Protein AF-A0A7C1BS92-F1 (afdb_monomer)

Secondary structure (DSSP, 8-state):
---------HHHHHHHHHHHHHTTTS-HHHHHHHHHHHHHHHHTT---S-HHHHHHHHHHHS-HHHHHH--HHHHHHHHHHHHHHHHHHHHHHHHHHHHHHHHHHHHS-TT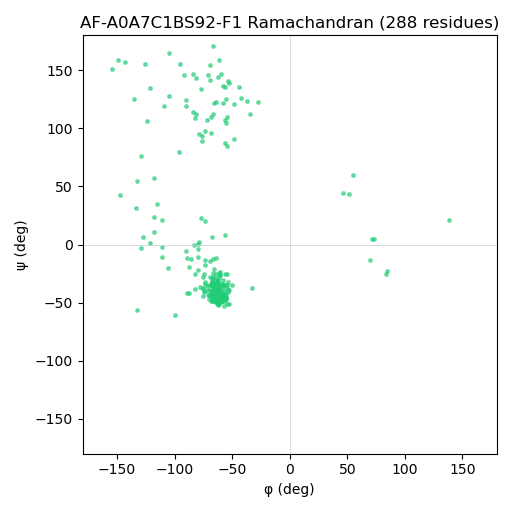STTS--HHHHHHHH----HHHHHHHHHHHHHHHSSHHHHHHHHHHTHHHHS--BTTTB-HHHHHHHHHTT--HHHHHHHHHHHHHTTTS-HHHHIIIIIHHHHS-------EE-TTT--EE-TT-TT--GGG-HHHHHHHHHHHHHHHHHS-TT-HHHHHHHHHHHHHHHHHTTT----

Foldseek 3Di:
DPPPLDPDDLLVLLAVLLVLLVVCPPQVLVSLLVNLVSLVSVVVVVPDPDLLVSLVSSLVNHDPVSNVRDDSVSSSLSVLLNVLVVVLLVLLQLVVLLLVVLVVCVPDDPPPPPPDDPVVVCVVPPDDDPVVSVVSVVVLCVVQVDSVSSNVLCVVLVQLSDDDECVLQNSVLSSLLVVLVQDNSCSSVLSSQSNVPVVDDSVCSCVVPSNVSSPPPVPPPQPQDPPPRDGDDPPPPDPPCLVPLVVLVVVLVVLVVVLVPDDPPDPVNVVSVVVSVCSCVVNVNVPDDD

Structure (mmCIF, N/CA/C/O backbone):
data_AF-A0A7C1BS92-F1
#
_entry.id   AF-A0A7C1BS92-F1
#
loop_
_atom_site.group_PDB
_atom_site.id
_atom_site.type_symbol
_atom_site.label_atom_id
_atom_site.label_alt_id
_atom_site.label_comp_id
_atom_site.label_asym_id
_atom_site.label_entity_id
_atom_site.label_seq_id
_atom_site.pdbx_PDB_ins_code
_atom_site.Cartn_x
_atom_site.Cartn_y
_atom_site.Cartn_z
_atom_site.occupancy
_atom_site.B_iso_or_equiv
_atom_site.auth_seq_id
_atom_site.auth_comp_id
_atom_site.auth_asym_id
_atom_site.auth_atom_id
_atom_site.pdbx_PDB_model_num
ATOM 1 N N . MET A 1 1 ? 25.885 -16.201 14.544 1.00 36.09 1 MET A N 1
ATOM 2 C CA . MET A 1 1 ? 25.486 -16.548 13.163 1.00 36.09 1 MET A CA 1
ATOM 3 C C . MET A 1 1 ? 25.342 -15.264 12.367 1.00 36.09 1 MET A C 1
ATOM 5 O O . MET A 1 1 ? 24.303 -14.616 12.431 1.00 36.09 1 MET A O 1
ATOM 9 N N . GLU A 1 2 ? 26.403 -14.854 11.678 1.00 35.69 2 GLU A N 1
ATOM 10 C CA . GLU A 1 2 ? 26.321 -13.779 10.689 1.00 35.69 2 GLU A CA 1
ATOM 11 C C . GLU A 1 2 ? 25.441 -14.262 9.532 1.00 35.69 2 GLU A C 1
ATOM 13 O O . GLU A 1 2 ? 25.697 -15.311 8.941 1.00 35.69 2 GLU A O 1
ATOM 18 N N . ARG A 1 3 ? 24.356 -13.538 9.236 1.00 37.31 3 ARG A N 1
ATOM 19 C CA . ARG A 1 3 ? 23.576 -13.798 8.023 1.00 37.31 3 ARG A CA 1
ATOM 20 C C . ARG A 1 3 ? 24.470 -13.435 6.845 1.00 37.31 3 ARG A C 1
ATOM 22 O O . ARG A 1 3 ? 24.765 -12.256 6.659 1.00 37.31 3 ARG A O 1
ATOM 29 N N . VAL A 1 4 ? 24.879 -14.429 6.061 1.00 40.28 4 VAL A N 1
ATOM 30 C CA . VAL A 1 4 ? 25.452 -14.210 4.729 1.00 40.28 4 VAL A 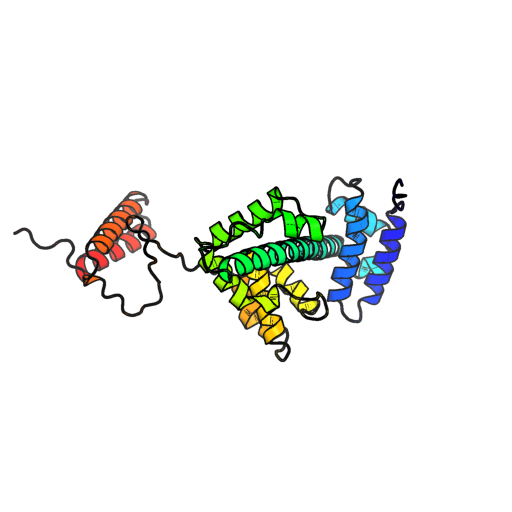CA 1
ATOM 31 C C . VAL A 1 4 ? 24.425 -13.385 3.955 1.00 40.28 4 VAL A C 1
ATOM 33 O O . VAL A 1 4 ? 23.354 -13.881 3.606 1.00 40.28 4 VAL A O 1
ATOM 36 N N . LYS A 1 5 ? 24.690 -12.086 3.784 1.00 54.41 5 LYS A N 1
ATOM 37 C CA . LYS A 1 5 ? 23.872 -11.230 2.927 1.00 54.41 5 LYS A CA 1
ATOM 38 C C . LYS A 1 5 ? 24.108 -11.712 1.504 1.00 54.41 5 LYS A C 1
ATOM 40 O O . LYS A 1 5 ? 25.206 -11.557 0.981 1.00 54.41 5 LYS A O 1
ATOM 45 N N . GLU A 1 6 ? 23.089 -12.329 0.921 1.00 60.09 6 GLU A N 1
ATOM 46 C CA . GLU A 1 6 ? 23.045 -12.647 -0.502 1.00 60.09 6 GLU A CA 1
ATOM 47 C C . GLU A 1 6 ? 23.441 -11.382 -1.285 1.00 60.09 6 GLU A C 1
ATOM 49 O O . GLU A 1 6 ? 22.857 -10.311 -1.082 1.00 60.09 6 GLU A O 1
ATOM 54 N N . ILE A 1 7 ? 24.501 -11.467 -2.094 1.00 67.81 7 ILE A N 1
ATOM 55 C CA . ILE A 1 7 ? 24.960 -10.339 -2.907 1.00 67.81 7 ILE A CA 1
ATOM 56 C C . ILE A 1 7 ? 23.954 -10.195 -4.044 1.00 67.81 7 ILE A C 1
ATOM 58 O O . ILE A 1 7 ? 24.019 -10.914 -5.030 1.00 67.81 7 ILE A O 1
ATOM 62 N N . VAL A 1 8 ? 22.998 -9.285 -3.883 1.00 79.06 8 VAL A N 1
ATOM 63 C CA . VAL A 1 8 ? 22.008 -8.981 -4.918 1.00 79.06 8 VAL A CA 1
ATOM 64 C C . VAL A 1 8 ? 22.636 -8.027 -5.930 1.00 79.06 8 VAL A C 1
ATOM 66 O O . VAL A 1 8 ? 22.904 -6.871 -5.599 1.00 79.06 8 VAL A O 1
ATOM 69 N N . THR A 1 9 ? 22.858 -8.490 -7.161 1.00 88.50 9 THR A N 1
ATOM 70 C CA . THR A 1 9 ? 23.405 -7.650 -8.241 1.00 88.50 9 THR A CA 1
ATOM 71 C C . THR A 1 9 ? 22.309 -7.045 -9.124 1.00 88.50 9 THR A C 1
ATOM 73 O O . THR A 1 9 ? 21.212 -7.593 -9.260 1.00 88.50 9 THR A O 1
ATOM 76 N N . VAL A 1 10 ? 22.608 -5.914 -9.777 1.00 92.19 10 VAL A N 1
ATOM 77 C CA . VAL A 1 10 ? 21.700 -5.286 -10.761 1.00 92.19 10 VAL A CA 1
ATOM 78 C C . VAL A 1 10 ? 21.364 -6.249 -11.893 1.00 92.19 10 VAL A C 1
ATOM 80 O O . VAL A 1 10 ? 20.198 -6.362 -12.260 1.00 92.19 10 VAL A O 1
ATOM 83 N N . SER A 1 11 ? 22.356 -6.996 -12.379 1.00 92.94 11 SER A N 1
ATOM 84 C CA . SER A 1 11 ? 22.199 -7.909 -13.512 1.00 92.94 11 SER A CA 1
ATOM 85 C C . SER A 1 11 ? 21.240 -9.058 -13.221 1.00 92.94 11 SER A C 1
ATOM 87 O O . SER A 1 11 ? 20.398 -9.402 -14.053 1.00 92.94 11 SER A O 1
ATOM 89 N N . GLU A 1 12 ? 21.306 -9.640 -12.024 1.00 93.81 12 GLU A N 1
ATOM 90 C CA . GLU A 1 12 ? 20.372 -10.692 -11.609 1.00 93.81 12 GLU A CA 1
ATOM 91 C C . GLU A 1 12 ? 18.943 -10.157 -11.504 1.00 93.81 12 GLU A C 1
ATOM 93 O O . GLU A 1 12 ? 18.002 -10.769 -12.019 1.00 93.81 12 GLU A O 1
ATOM 98 N N . ILE A 1 13 ? 18.793 -8.974 -10.902 1.00 95.69 13 ILE A N 1
ATOM 99 C CA . ILE A 1 13 ? 17.510 -8.281 -10.786 1.00 95.69 13 ILE A CA 1
ATOM 100 C C . ILE A 1 13 ? 16.949 -7.959 -12.172 1.00 95.69 13 ILE A C 1
ATOM 102 O O . ILE A 1 13 ? 15.788 -8.262 -12.441 1.00 95.69 13 ILE A O 1
ATOM 106 N N . ALA A 1 14 ? 17.758 -7.421 -13.082 1.00 95.44 14 ALA A N 1
ATOM 107 C CA . ALA A 1 14 ? 17.346 -7.077 -14.438 1.00 95.44 14 ALA A CA 1
ATOM 108 C C . ALA A 1 14 ? 16.911 -8.307 -15.249 1.00 95.44 14 ALA A C 1
ATOM 110 O O . ALA A 1 14 ? 15.892 -8.256 -15.947 1.00 95.44 14 ALA A O 1
ATOM 111 N N . LYS A 1 15 ? 17.606 -9.444 -15.107 1.00 95.38 15 LYS A N 1
ATOM 112 C CA . LYS A 1 15 ? 17.210 -10.725 -15.722 1.00 95.38 15 LYS A CA 1
ATOM 113 C C . LYS A 1 15 ? 15.887 -11.246 -15.162 1.00 95.38 15 LYS A C 1
ATOM 115 O O . LYS A 1 15 ? 15.038 -11.722 -15.916 1.00 95.38 15 LYS A O 1
ATOM 120 N N . GLU A 1 16 ? 15.683 -11.180 -13.847 1.00 95.25 16 GLU A N 1
ATOM 121 C CA . GLU A 1 16 ? 14.421 -11.598 -13.226 1.00 95.25 16 GLU A CA 1
ATOM 122 C C . GLU A 1 16 ? 13.253 -10.691 -13.643 1.00 95.25 16 GLU A C 1
ATOM 124 O O . GLU A 1 16 ? 12.189 -11.194 -14.011 1.00 95.25 16 GLU A O 1
ATOM 129 N N . VAL A 1 17 ? 13.457 -9.371 -13.649 1.00 95.38 17 VAL A N 1
ATOM 130 C CA . VAL A 1 17 ? 12.457 -8.393 -14.098 1.00 95.38 17 VAL A CA 1
ATOM 131 C C . VAL A 1 17 ? 12.110 -8.607 -15.570 1.00 95.38 17 VAL A C 1
ATOM 133 O O . VAL A 1 17 ? 10.928 -8.690 -15.890 1.00 95.38 17 VAL A O 1
ATOM 136 N N . SER A 1 18 ? 13.105 -8.786 -16.447 1.00 94.94 18 SER A N 1
ATOM 137 C CA . SER A 1 18 ? 12.883 -9.025 -17.883 1.00 94.94 18 SER A CA 1
ATOM 138 C C . SER A 1 18 ? 11.979 -10.234 -18.128 1.00 94.94 18 SER A C 1
ATOM 140 O O . SER A 1 18 ? 10.987 -10.129 -18.847 1.00 94.94 18 SER A O 1
ATOM 142 N N . ARG A 1 19 ? 12.255 -11.363 -17.457 1.00 93.19 19 ARG A N 1
ATOM 143 C CA . ARG A 1 19 ? 11.422 -12.575 -17.556 1.00 93.19 19 ARG A CA 1
ATOM 144 C C . ARG A 1 19 ? 9.977 -12.321 -17.130 1.00 93.19 19 ARG A C 1
ATOM 146 O O . ARG A 1 19 ? 9.052 -12.755 -17.808 1.00 93.19 19 ARG A O 1
ATOM 153 N N . LYS A 1 20 ? 9.776 -11.612 -16.015 1.00 93.81 20 LYS A N 1
ATOM 154 C CA . LYS A 1 20 ? 8.434 -11.309 -15.495 1.00 93.81 20 LYS A CA 1
ATOM 155 C C . LYS A 1 20 ? 7.661 -10.345 -16.387 1.00 93.81 20 LYS A C 1
ATOM 157 O O . LYS A 1 20 ? 6.449 -10.490 -16.470 1.00 93.81 20 LYS A O 1
ATOM 162 N N . VAL A 1 21 ? 8.339 -9.382 -17.013 1.00 91.69 21 VAL A N 1
ATOM 163 C CA . VAL A 1 21 ? 7.732 -8.430 -17.954 1.00 91.69 21 VAL A CA 1
ATOM 164 C C . VAL A 1 21 ? 7.221 -9.157 -19.194 1.00 91.69 21 VAL A C 1
ATOM 166 O O . VAL A 1 21 ? 6.055 -9.011 -19.541 1.00 91.69 21 VAL A O 1
ATOM 169 N N . ILE A 1 22 ? 8.052 -10.004 -19.804 1.00 90.06 22 ILE A N 1
ATOM 170 C CA . ILE A 1 22 ? 7.676 -10.767 -21.006 1.00 90.06 22 ILE A CA 1
ATOM 171 C C . ILE A 1 22 ? 6.501 -11.720 -20.716 1.00 90.06 22 ILE A C 1
ATOM 173 O O . ILE A 1 22 ? 5.637 -11.929 -21.561 1.00 90.06 22 ILE A O 1
ATOM 177 N N . ALA A 1 23 ? 6.414 -12.251 -19.494 1.00 86.56 23 ALA A N 1
ATOM 178 C CA . ALA A 1 23 ? 5.332 -13.138 -19.069 1.00 86.56 23 ALA A CA 1
ATOM 179 C C . ALA A 1 23 ? 4.009 -12.426 -18.693 1.00 86.56 23 ALA A C 1
ATOM 181 O O . ALA A 1 23 ? 3.062 -13.098 -18.291 1.00 86.56 23 ALA A O 1
ATOM 182 N N . MET A 1 24 ? 3.892 -11.092 -18.811 1.00 83.56 24 MET A N 1
ATOM 183 C CA . MET A 1 24 ? 2.728 -10.319 -18.322 1.00 83.56 24 MET A CA 1
ATOM 184 C C . MET A 1 24 ? 1.391 -10.561 -19.055 1.00 83.56 24 MET A C 1
ATOM 186 O O . MET A 1 24 ? 0.408 -9.876 -18.751 1.00 83.56 24 MET A O 1
ATOM 190 N N . VAL A 1 25 ? 1.319 -11.519 -19.983 1.00 64.50 25 VAL A N 1
ATOM 191 C CA . VAL A 1 25 ? 0.126 -11.805 -20.799 1.00 64.50 25 VAL A CA 1
ATOM 192 C C . VAL A 1 25 ? -1.067 -12.262 -19.940 1.00 64.50 25 VAL A C 1
ATOM 194 O O . VAL A 1 25 ? -2.205 -11.899 -20.238 1.00 64.50 25 VAL A O 1
ATOM 197 N N . GLU A 1 26 ? -0.819 -12.932 -18.806 1.00 55.34 26 GLU A N 1
ATOM 198 C CA . GLU A 1 26 ? -1.846 -13.339 -17.835 1.00 55.34 26 GLU A CA 1
ATOM 199 C C . GLU A 1 26 ? -1.572 -12.754 -16.432 1.00 55.34 26 GLU A C 1
ATOM 201 O O . GLU A 1 26 ? -0.452 -12.759 -15.925 1.00 55.34 26 GLU A O 1
ATOM 206 N N . ASP A 1 27 ? -2.607 -12.209 -15.781 1.00 76.31 27 ASP A N 1
ATOM 207 C CA . ASP A 1 27 ? -2.536 -11.604 -14.436 1.00 76.31 27 ASP A CA 1
ATOM 208 C C . ASP A 1 27 ? -1.477 -10.487 -14.275 1.00 76.31 27 ASP A C 1
ATOM 210 O O . ASP A 1 27 ? -0.559 -10.523 -13.443 1.00 76.31 27 ASP A O 1
ATOM 214 N N . LYS A 1 28 ? -1.627 -9.424 -15.075 1.00 89.00 28 LYS A N 1
ATOM 215 C CA . LYS A 1 28 ? -0.721 -8.263 -15.063 1.00 89.00 28 LYS A CA 1
ATOM 216 C C . LYS A 1 28 ? -0.528 -7.628 -13.681 1.00 89.00 28 LYS A C 1
ATOM 218 O O . LYS A 1 28 ? 0.542 -7.102 -13.401 1.00 89.00 28 LYS A O 1
ATOM 223 N N . TYR A 1 29 ? -1.533 -7.636 -12.802 1.00 91.38 29 TYR A N 1
ATOM 224 C CA . TYR A 1 29 ? -1.434 -6.959 -11.502 1.00 91.38 29 TYR A CA 1
ATOM 225 C C . TYR A 1 29 ? -0.573 -7.738 -10.507 1.00 91.38 29 TYR A C 1
ATOM 227 O O . TYR A 1 29 ? 0.211 -7.128 -9.775 1.00 91.38 29 TYR A O 1
ATOM 235 N N . ARG A 1 30 ? -0.655 -9.073 -10.526 1.00 92.94 30 ARG A N 1
ATOM 236 C CA . ARG A 1 30 ? 0.256 -9.932 -9.767 1.00 92.94 30 ARG A CA 1
ATOM 237 C C . ARG A 1 30 ? 1.696 -9.758 -10.220 1.00 92.94 30 ARG A C 1
ATOM 239 O O . ARG A 1 30 ? 2.589 -9.619 -9.384 1.00 92.94 30 ARG A O 1
ATOM 246 N N . HIS A 1 31 ? 1.921 -9.702 -11.532 1.00 93.50 31 HIS A N 1
ATOM 247 C CA . HIS A 1 31 ? 3.252 -9.472 -12.090 1.00 93.50 31 HIS A CA 1
ATOM 248 C C . HIS A 1 31 ? 3.822 -8.118 -11.663 1.00 93.50 31 HIS A C 1
ATOM 250 O O . HIS A 1 31 ? 4.951 -8.072 -11.182 1.00 93.50 31 HIS A O 1
ATOM 256 N N . ARG A 1 32 ? 3.025 -7.041 -11.698 1.00 94.75 32 ARG A N 1
ATOM 257 C CA . ARG A 1 32 ? 3.430 -5.725 -11.164 1.00 94.75 32 ARG A CA 1
ATOM 258 C C . ARG A 1 32 ? 3.866 -5.805 -9.700 1.00 94.75 32 ARG A C 1
ATOM 260 O O . ARG A 1 32 ? 4.923 -5.289 -9.351 1.00 94.75 32 ARG A O 1
ATOM 267 N N . TYR A 1 33 ? 3.091 -6.478 -8.847 1.00 95.19 33 TYR A N 1
ATOM 268 C CA . TYR A 1 33 ? 3.453 -6.666 -7.437 1.00 95.19 33 TYR A CA 1
ATOM 269 C C . TYR A 1 33 ? 4.765 -7.452 -7.280 1.00 95.19 33 TYR A C 1
ATOM 271 O O . TYR A 1 33 ? 5.656 -7.056 -6.528 1.00 95.19 33 TYR A O 1
ATOM 279 N N . SER A 1 34 ? 4.903 -8.552 -8.023 1.00 94.94 34 SER A N 1
ATOM 280 C CA . SER A 1 34 ? 6.071 -9.438 -7.989 1.00 94.94 34 SER A CA 1
ATOM 281 C C . SER A 1 34 ? 7.346 -8.762 -8.501 1.00 94.94 34 SER A C 1
ATOM 283 O O . SER A 1 34 ? 8.411 -8.939 -7.913 1.00 94.94 34 SER A O 1
ATOM 285 N N . ILE A 1 35 ? 7.249 -7.956 -9.561 1.00 96.69 35 ILE A N 1
ATOM 286 C CA . ILE A 1 35 ? 8.360 -7.142 -10.066 1.00 96.69 35 ILE A CA 1
ATOM 287 C C . ILE A 1 35 ? 8.744 -6.086 -9.029 1.00 96.69 35 ILE A C 1
ATOM 289 O O . ILE A 1 35 ? 9.923 -5.945 -8.713 1.00 96.69 35 ILE A O 1
ATOM 293 N N . GLY A 1 36 ? 7.761 -5.407 -8.429 1.00 97.00 36 GLY A N 1
ATOM 294 C CA . GLY A 1 36 ? 7.993 -4.469 -7.332 1.00 97.00 36 GLY A CA 1
ATOM 295 C C . GLY A 1 36 ? 8.745 -5.097 -6.157 1.00 97.00 36 GLY A C 1
ATOM 296 O O . GLY A 1 36 ? 9.691 -4.498 -5.648 1.00 97.00 36 GLY A O 1
ATOM 297 N N . LYS A 1 37 ? 8.387 -6.332 -5.779 1.00 96.88 37 LYS A N 1
ATOM 298 C CA . LYS A 1 37 ? 9.094 -7.118 -4.757 1.00 96.88 37 LYS A CA 1
ATOM 299 C C . LYS A 1 37 ? 10.549 -7.389 -5.140 1.00 96.88 37 LYS A C 1
ATOM 301 O O . LYS A 1 37 ? 11.428 -7.240 -4.297 1.00 96.88 37 LYS A O 1
ATOM 306 N N . THR A 1 38 ? 10.810 -7.779 -6.389 1.00 96.81 38 THR A N 1
ATOM 307 C CA . THR A 1 38 ? 12.173 -8.017 -6.891 1.00 96.81 38 THR A CA 1
ATOM 308 C C . THR A 1 38 ? 13.002 -6.734 -6.849 1.00 96.81 38 THR A C 1
ATOM 310 O O . THR A 1 38 ? 14.061 -6.720 -6.232 1.00 96.81 38 THR A O 1
ATOM 313 N N . LEU A 1 39 ? 12.488 -5.630 -7.400 1.00 96.19 39 LEU A N 1
ATOM 314 C CA . LEU A 1 39 ? 13.149 -4.319 -7.362 1.00 96.19 39 LEU A CA 1
ATOM 315 C C . LEU A 1 39 ? 13.427 -3.849 -5.929 1.00 96.19 39 LEU A C 1
ATOM 317 O O . LEU A 1 39 ? 14.438 -3.205 -5.660 1.00 96.19 39 LEU A O 1
ATOM 321 N N . TYR A 1 40 ? 12.537 -4.176 -4.994 1.00 96.19 40 TYR A N 1
ATOM 322 C CA . TYR A 1 40 ? 12.690 -3.789 -3.602 1.00 96.19 40 TYR A CA 1
ATOM 323 C C . TYR A 1 40 ? 13.872 -4.475 -2.905 1.00 96.19 40 TYR A C 1
ATOM 325 O O . TYR A 1 40 ? 14.508 -3.833 -2.074 1.00 96.19 40 TYR A O 1
ATOM 333 N N . LYS A 1 41 ? 14.226 -5.715 -3.282 1.00 94.94 41 LYS A N 1
ATOM 334 C CA . LYS A 1 41 ? 15.441 -6.379 -2.770 1.00 94.94 41 LYS A CA 1
ATOM 335 C C . LYS A 1 41 ? 16.690 -5.543 -3.054 1.00 94.94 41 LYS A C 1
ATOM 337 O O . LYS A 1 41 ? 17.522 -5.352 -2.174 1.00 94.94 41 LYS A O 1
ATOM 342 N N . LEU A 1 42 ? 16.786 -5.007 -4.273 1.00 92.88 42 LEU A N 1
ATOM 343 C CA . LEU A 1 42 ? 17.881 -4.127 -4.675 1.00 92.88 42 LEU A CA 1
ATOM 344 C C . LEU A 1 42 ? 17.827 -2.790 -3.928 1.00 92.88 42 LEU A C 1
ATOM 346 O O . LEU A 1 42 ? 18.855 -2.290 -3.482 1.00 92.88 42 LEU A O 1
ATOM 350 N N . TRP A 1 43 ? 16.632 -2.230 -3.731 1.00 92.06 43 TRP A N 1
ATOM 351 C CA . TRP A 1 43 ? 16.454 -0.998 -2.958 1.00 92.06 43 TRP A CA 1
ATOM 352 C C . TRP A 1 43 ? 16.917 -1.138 -1.496 1.00 92.06 43 TRP A C 1
ATOM 354 O O . TRP A 1 43 ? 17.550 -0.226 -0.967 1.00 92.06 43 TRP A O 1
ATOM 364 N N . GLU A 1 44 ? 16.653 -2.279 -0.851 1.00 91.56 44 GLU A N 1
ATOM 365 C CA . GLU A 1 44 ? 17.061 -2.554 0.537 1.00 91.56 44 GLU A CA 1
ATOM 366 C C . GLU A 1 44 ? 18.584 -2.661 0.731 1.00 91.56 44 GLU A C 1
ATOM 368 O O . GLU A 1 44 ? 19.055 -2.577 1.864 1.00 91.56 44 GLU A O 1
ATOM 373 N N . THR A 1 45 ? 19.376 -2.763 -0.343 1.00 89.25 45 THR A N 1
ATOM 374 C CA . THR A 1 45 ? 20.849 -2.714 -0.254 1.00 89.25 45 THR A CA 1
ATOM 375 C C . THR A 1 45 ? 21.381 -1.355 0.210 1.00 89.25 45 THR A C 1
ATOM 377 O O . THR A 1 45 ? 22.516 -1.270 0.673 1.00 89.25 45 THR A O 1
ATOM 380 N N . GLY A 1 46 ? 20.592 -0.281 0.067 1.00 85.06 46 GLY A N 1
ATOM 381 C CA . GLY A 1 46 ? 20.996 1.083 0.425 1.00 85.06 46 GLY A CA 1
ATOM 382 C C . GLY A 1 46 ? 22.045 1.709 -0.504 1.00 85.06 46 GLY A C 1
ATOM 383 O O . GLY A 1 46 ? 22.493 2.824 -0.252 1.00 85.06 46 GLY A O 1
ATOM 384 N N . GLN A 1 47 ? 22.422 1.035 -1.593 1.00 86.81 47 GLN A N 1
ATOM 385 C CA . GLN A 1 47 ? 23.466 1.499 -2.518 1.00 86.81 47 GLN A CA 1
ATOM 386 C C . GLN A 1 47 ? 23.014 2.674 -3.404 1.00 86.81 47 GLN A C 1
ATOM 388 O O . GLN A 1 47 ? 23.833 3.399 -3.971 1.00 86.81 47 GLN A O 1
ATOM 393 N N . TYR A 1 48 ? 21.702 2.896 -3.517 1.00 84.25 48 TYR A N 1
ATOM 394 C CA . TYR A 1 48 ? 21.112 3.846 -4.455 1.00 84.25 48 TYR A CA 1
ATOM 395 C C . TYR A 1 48 ? 20.628 5.124 -3.780 1.00 84.25 48 TYR A C 1
ATOM 397 O O . TYR A 1 48 ? 19.781 5.099 -2.892 1.00 84.25 48 TYR A O 1
ATOM 405 N N . ARG A 1 49 ? 21.065 6.275 -4.306 1.00 78.38 49 ARG A N 1
ATOM 406 C CA . ARG A 1 49 ? 20.619 7.603 -3.835 1.00 78.38 49 ARG A CA 1
ATOM 407 C C . ARG A 1 49 ? 19.143 7.895 -4.118 1.00 78.38 49 ARG A C 1
ATOM 409 O O . ARG A 1 49 ? 18.549 8.744 -3.463 1.00 78.38 49 ARG A O 1
ATOM 416 N N . SER A 1 50 ? 18.548 7.254 -5.125 1.00 87.38 50 SER A N 1
ATOM 417 C CA . SER A 1 50 ? 17.127 7.417 -5.440 1.00 87.38 50 SER A CA 1
ATOM 418 C C . SER A 1 50 ? 16.553 6.195 -6.151 1.00 87.38 50 SER A C 1
ATOM 420 O O . SER A 1 50 ? 17.241 5.519 -6.919 1.00 87.38 50 SER A O 1
ATOM 422 N N . LYS A 1 51 ? 15.249 5.956 -5.953 1.00 83.56 51 LYS A N 1
ATOM 423 C CA . LYS A 1 51 ? 14.503 4.889 -6.645 1.00 83.56 51 LYS A CA 1
ATOM 424 C C . LYS A 1 51 ? 14.563 5.041 -8.165 1.00 83.56 51 LYS A C 1
ATOM 426 O O . LYS A 1 51 ? 14.592 4.045 -8.875 1.00 83.56 51 LYS A O 1
ATOM 431 N N . ARG A 1 52 ? 14.590 6.286 -8.659 1.00 87.62 52 ARG A N 1
ATOM 432 C CA . ARG A 1 52 ? 14.705 6.588 -10.092 1.00 87.62 52 ARG A CA 1
ATOM 433 C C . ARG A 1 52 ? 16.023 6.060 -10.650 1.00 87.62 52 ARG A C 1
ATOM 435 O O . ARG A 1 52 ? 15.982 5.304 -11.608 1.00 87.62 52 ARG A O 1
ATOM 442 N N . ARG A 1 53 ? 17.152 6.401 -10.019 1.00 87.25 53 ARG A N 1
ATOM 443 C CA . ARG A 1 53 ? 18.481 5.966 -10.470 1.00 87.25 53 ARG A CA 1
ATOM 444 C C . ARG A 1 53 ? 18.616 4.443 -10.449 1.00 87.25 53 ARG A C 1
ATOM 446 O O . ARG A 1 53 ? 19.090 3.865 -11.414 1.00 87.25 53 ARG A O 1
ATOM 453 N N . MET A 1 54 ? 18.116 3.797 -9.395 1.00 92.75 54 MET A N 1
ATOM 454 C CA . MET A 1 54 ? 18.069 2.333 -9.323 1.00 92.75 54 MET A CA 1
ATOM 455 C C . MET A 1 54 ? 17.270 1.726 -10.486 1.00 92.75 54 MET A C 1
ATOM 457 O O . MET A 1 54 ? 17.735 0.799 -11.138 1.00 92.75 54 MET A O 1
ATOM 461 N N . CYS A 1 55 ? 16.076 2.258 -10.774 1.00 91.75 55 CYS A N 1
ATOM 462 C CA . CYS A 1 55 ? 15.252 1.764 -11.880 1.00 91.75 55 CYS A CA 1
ATOM 463 C C . CYS A 1 55 ? 15.883 2.050 -13.251 1.00 91.75 55 CYS A C 1
ATOM 465 O O . CYS A 1 55 ? 15.705 1.246 -14.155 1.00 91.75 55 CYS A O 1
ATOM 467 N N . GLU A 1 56 ? 16.610 3.160 -13.417 1.00 92.94 56 GLU A N 1
ATOM 468 C CA . GLU A 1 56 ? 17.366 3.468 -14.641 1.00 92.94 56 GLU A CA 1
ATOM 469 C C . GLU A 1 56 ? 18.488 2.450 -14.884 1.00 92.94 56 GLU A C 1
ATOM 471 O O . GLU A 1 56 ? 18.644 1.984 -16.009 1.00 92.94 56 GLU A O 1
ATOM 476 N N . GLU A 1 57 ? 19.239 2.078 -13.846 1.00 95.75 57 GLU A N 1
ATOM 477 C CA . GLU A 1 57 ? 20.301 1.068 -13.944 1.00 95.75 57 GLU A CA 1
ATOM 478 C C . GLU A 1 57 ? 19.728 -0.321 -14.255 1.00 95.75 57 GLU A C 1
ATOM 480 O O . GLU A 1 57 ? 20.170 -0.959 -15.208 1.00 95.75 57 GLU A O 1
ATOM 485 N N . VAL A 1 58 ? 18.666 -0.738 -13.554 1.00 96.44 58 VAL A N 1
ATOM 486 C CA . VAL A 1 58 ? 17.964 -1.995 -13.866 1.00 96.44 58 VAL A CA 1
ATOM 487 C C . VAL A 1 58 ? 17.435 -1.985 -15.299 1.00 96.44 58 VAL A C 1
ATOM 489 O O . VAL A 1 58 ? 17.645 -2.948 -16.027 1.00 96.44 58 VAL A O 1
ATOM 492 N N . TYR A 1 59 ? 16.779 -0.900 -15.723 1.00 96.25 59 TYR A N 1
ATOM 493 C CA . TYR A 1 59 ? 16.210 -0.790 -17.065 1.00 96.25 59 TYR A CA 1
ATOM 494 C C . TYR A 1 59 ? 17.275 -0.946 -18.152 1.00 96.25 59 TYR A C 1
ATOM 496 O O . TYR A 1 59 ? 17.043 -1.671 -19.113 1.00 96.25 59 TYR A O 1
ATOM 504 N N . ARG A 1 60 ? 18.456 -0.333 -17.990 1.00 96.75 60 ARG A N 1
ATOM 505 C CA . ARG A 1 60 ? 19.569 -0.452 -18.952 1.00 96.75 60 ARG A CA 1
ATOM 506 C C . ARG A 1 60 ? 20.085 -1.880 -19.106 1.00 96.75 60 ARG A C 1
ATOM 508 O O . ARG A 1 60 ? 20.521 -2.233 -20.194 1.00 96.75 60 ARG A O 1
ATOM 515 N N . GLU A 1 61 ? 20.024 -2.681 -18.047 1.00 97.19 61 GLU A N 1
ATOM 516 C CA . GLU A 1 61 ? 20.465 -4.080 -18.060 1.00 97.19 61 GLU A CA 1
ATOM 517 C C . GLU A 1 61 ? 19.356 -5.074 -18.450 1.00 97.19 61 GLU A C 1
ATOM 519 O O . GLU A 1 61 ? 19.617 -6.269 -18.605 1.00 97.19 61 GLU A O 1
ATOM 524 N N . MET A 1 62 ? 18.111 -4.615 -18.617 1.00 96.62 62 MET A N 1
ATOM 525 C CA . MET A 1 62 ? 17.016 -5.460 -19.099 1.00 96.62 62 MET A CA 1
ATOM 526 C C . MET A 1 62 ? 17.194 -5.836 -20.573 1.00 96.62 62 MET A C 1
ATOM 528 O O . MET A 1 62 ? 17.784 -5.100 -21.362 1.00 96.62 62 MET A O 1
ATOM 532 N N . SER A 1 63 ? 16.612 -6.971 -20.970 1.00 95.12 63 SER A N 1
ATOM 533 C CA . SER A 1 63 ? 16.550 -7.365 -22.382 1.00 95.12 63 SER A CA 1
ATOM 534 C C . SER A 1 63 ? 15.800 -6.323 -23.217 1.00 95.12 63 SER A C 1
ATOM 536 O O . SER A 1 63 ? 14.802 -5.774 -22.744 1.00 95.12 63 SER A O 1
ATOM 538 N N . ILE A 1 64 ? 16.205 -6.146 -24.477 1.00 94.25 64 ILE A N 1
ATOM 539 C CA . ILE A 1 64 ? 15.566 -5.222 -25.429 1.00 94.25 64 ILE A CA 1
ATOM 540 C C . ILE A 1 64 ? 14.057 -5.482 -25.541 1.00 94.25 64 ILE A C 1
ATOM 542 O O . ILE A 1 64 ? 13.276 -4.537 -25.568 1.00 94.25 64 ILE A O 1
ATOM 546 N N . ASP A 1 65 ? 13.630 -6.746 -25.560 1.00 93.56 65 ASP A N 1
ATOM 547 C CA . ASP A 1 65 ? 12.206 -7.078 -25.681 1.00 93.56 65 ASP A CA 1
ATOM 548 C C . ASP A 1 65 ? 11.409 -6.640 -24.451 1.00 93.56 65 ASP A C 1
ATOM 550 O O . ASP A 1 65 ? 10.368 -6.011 -24.589 1.00 93.56 65 ASP A O 1
ATOM 554 N N . ALA A 1 66 ? 11.943 -6.844 -23.245 1.00 92.69 66 ALA A N 1
ATOM 555 C CA . ALA A 1 66 ? 11.317 -6.319 -22.034 1.00 92.69 66 ALA A CA 1
ATOM 556 C C . ALA A 1 66 ? 11.297 -4.778 -21.993 1.00 92.69 66 ALA A C 1
ATOM 558 O O . ALA A 1 66 ? 10.322 -4.206 -21.517 1.00 92.69 66 ALA A O 1
ATOM 559 N N . GLN A 1 67 ? 12.337 -4.098 -22.493 1.00 94.31 67 GLN A N 1
ATOM 560 C CA . GLN A 1 67 ? 12.376 -2.628 -22.560 1.00 94.31 67 GLN A CA 1
ATOM 561 C C . GLN A 1 67 ? 11.296 -2.043 -23.485 1.00 94.31 67 GLN A C 1
ATOM 563 O O . GLN A 1 67 ? 10.840 -0.930 -23.251 1.00 94.31 67 GLN A O 1
ATOM 568 N N . LYS A 1 68 ? 10.858 -2.773 -24.518 1.00 93.81 68 LYS A N 1
ATOM 569 C CA . LYS A 1 68 ? 9.765 -2.323 -25.402 1.00 93.81 68 LYS A CA 1
ATOM 570 C C . LYS A 1 68 ? 8.403 -2.321 -24.703 1.00 93.81 68 LYS A C 1
ATOM 572 O O . LYS A 1 68 ? 7.543 -1.522 -25.058 1.00 93.81 68 LYS A O 1
ATOM 577 N N . GLU A 1 69 ? 8.220 -3.188 -23.711 1.00 93.00 69 GLU A N 1
ATOM 578 C CA . GLU A 1 69 ? 6.934 -3.394 -23.033 1.00 93.00 69 GLU A CA 1
ATOM 579 C C . GLU A 1 69 ? 6.696 -2.440 -21.854 1.00 93.00 69 GLU A C 1
ATOM 581 O O . GLU A 1 69 ? 5.565 -2.287 -21.386 1.00 93.00 69 GLU A O 1
ATOM 586 N N . VAL A 1 70 ? 7.754 -1.830 -21.310 1.00 93.25 70 VAL A N 1
ATOM 587 C CA . VAL A 1 70 ? 7.677 -1.063 -20.058 1.00 93.25 70 VAL A CA 1
ATOM 588 C C . VAL A 1 70 ? 8.566 0.163 -20.098 1.00 93.25 70 VAL A C 1
ATOM 590 O O . VAL A 1 70 ? 9.580 0.197 -20.780 1.00 93.25 70 VAL A O 1
ATOM 593 N N . SER A 1 71 ? 8.244 1.156 -19.279 1.00 92.88 71 SER A N 1
ATOM 594 C CA . SER A 1 71 ? 9.112 2.305 -19.038 1.00 92.88 71 SER A CA 1
ATOM 595 C C . SER A 1 71 ? 9.808 2.226 -17.674 1.00 92.88 71 SER A C 1
ATOM 597 O O . SER A 1 71 ? 9.377 1.532 -16.750 1.00 92.88 71 SER A O 1
ATOM 599 N N . ILE A 1 72 ? 10.842 3.049 -17.482 1.00 86.94 72 ILE A N 1
ATOM 600 C CA . ILE A 1 72 ? 11.423 3.313 -16.150 1.00 86.94 72 ILE A CA 1
ATOM 601 C C . ILE A 1 72 ? 10.340 3.792 -15.161 1.00 86.94 72 ILE A C 1
ATOM 603 O O . ILE A 1 72 ? 10.382 3.478 -13.968 1.00 86.94 72 ILE A O 1
ATOM 607 N N . GLY A 1 73 ? 9.355 4.554 -15.654 1.00 85.50 73 GLY A N 1
ATOM 608 C CA . GLY A 1 73 ? 8.216 5.021 -14.868 1.00 85.50 73 GLY A CA 1
ATOM 609 C C . GLY A 1 73 ? 7.369 3.870 -14.328 1.00 85.50 73 GLY A C 1
ATOM 610 O O . GLY A 1 73 ? 6.977 3.909 -13.159 1.00 85.50 73 GLY A O 1
ATOM 611 N N . ASP A 1 74 ? 7.162 2.829 -15.134 1.00 91.50 74 ASP A N 1
ATOM 612 C CA . ASP A 1 74 ? 6.430 1.625 -14.742 1.00 91.50 74 ASP A CA 1
ATOM 613 C C . ASP A 1 74 ? 7.172 0.849 -13.660 1.00 91.50 74 ASP A C 1
ATOM 615 O O . ASP A 1 74 ? 6.588 0.566 -12.615 1.00 91.50 74 ASP A O 1
ATOM 619 N N . LEU A 1 75 ? 8.477 0.606 -13.835 1.00 89.88 75 LEU A N 1
ATOM 620 C CA . LEU A 1 75 ? 9.309 -0.059 -12.824 1.00 89.88 75 LEU A CA 1
ATOM 621 C C . LEU A 1 75 ? 9.240 0.664 -11.473 1.00 89.88 75 LEU A C 1
ATOM 623 O O . LEU A 1 75 ? 9.024 0.047 -10.426 1.00 89.88 75 LEU A O 1
ATOM 627 N N . ARG A 1 76 ? 9.345 1.998 -11.496 1.00 92.25 76 ARG A N 1
ATOM 628 C CA . ARG A 1 76 ? 9.220 2.824 -10.291 1.00 92.25 76 ARG A CA 1
ATOM 629 C C . ARG A 1 76 ? 7.831 2.702 -9.665 1.00 92.25 76 ARG A C 1
ATOM 631 O O . ARG A 1 76 ? 7.718 2.616 -8.444 1.00 92.25 76 ARG A O 1
ATOM 638 N N . ASN A 1 77 ? 6.782 2.709 -10.481 1.00 90.94 77 ASN A N 1
ATOM 639 C CA . ASN A 1 77 ? 5.404 2.580 -10.019 1.00 90.94 77 ASN A CA 1
ATOM 640 C C . ASN A 1 77 ? 5.160 1.211 -9.363 1.00 90.94 77 ASN A C 1
ATOM 642 O O . ASN A 1 77 ? 4.535 1.120 -8.313 1.00 90.94 77 ASN A O 1
ATOM 646 N N . TRP A 1 78 ? 5.716 0.143 -9.930 1.00 95.00 78 TRP A N 1
ATOM 647 C CA . TRP A 1 78 ? 5.597 -1.216 -9.401 1.00 95.00 78 TRP A CA 1
ATOM 648 C C . TRP A 1 78 ? 6.368 -1.404 -8.095 1.00 95.00 78 TRP A C 1
ATOM 650 O O . TRP A 1 78 ? 5.849 -2.013 -7.160 1.00 95.00 78 TRP A O 1
ATOM 660 N N . LEU A 1 79 ? 7.558 -0.806 -7.978 1.00 91.38 79 LEU A N 1
ATOM 661 C CA . LEU A 1 79 ? 8.283 -0.714 -6.710 1.00 91.38 79 LEU A CA 1
ATOM 662 C C . LEU A 1 79 ? 7.447 -0.004 -5.635 1.00 91.38 79 LEU A C 1
ATOM 664 O O . LEU A 1 79 ? 7.306 -0.514 -4.524 1.00 91.38 79 LEU A O 1
ATOM 668 N N . CYS A 1 80 ? 6.865 1.153 -5.963 1.00 90.81 80 CYS A N 1
ATOM 669 C CA . CYS A 1 80 ? 6.007 1.896 -5.041 1.00 90.81 80 CYS A CA 1
ATOM 670 C C . CYS A 1 80 ? 4.740 1.114 -4.667 1.00 90.81 80 CYS A C 1
ATOM 672 O O . CYS A 1 80 ? 4.340 1.139 -3.506 1.00 90.81 80 CYS A O 1
ATOM 674 N N . PHE A 1 81 ? 4.139 0.391 -5.614 1.00 93.31 81 PHE A N 1
ATOM 675 C CA . PHE A 1 81 ? 2.990 -0.478 -5.371 1.00 93.31 81 PHE A CA 1
ATOM 676 C C . PHE A 1 81 ? 3.310 -1.569 -4.343 1.00 93.31 81 PHE A C 1
ATOM 678 O O . PHE A 1 81 ? 2.554 -1.763 -3.388 1.00 93.31 81 PHE A O 1
ATOM 685 N N . TYR A 1 82 ? 4.449 -2.249 -4.500 1.00 95.69 82 TYR A N 1
ATOM 686 C CA . TYR A 1 82 ? 4.901 -3.247 -3.536 1.00 95.69 82 TYR A CA 1
ATOM 687 C C . TYR A 1 82 ? 5.180 -2.627 -2.161 1.00 95.69 82 TYR A C 1
ATOM 689 O O . TYR A 1 82 ? 4.687 -3.132 -1.156 1.00 95.69 82 TYR A O 1
ATOM 697 N N . GLN A 1 83 ? 5.920 -1.513 -2.112 1.00 92.56 83 GLN A N 1
ATOM 698 C CA . GLN A 1 83 ? 6.247 -0.817 -0.861 1.00 92.56 83 GLN A CA 1
ATOM 699 C C . GLN A 1 83 ? 4.999 -0.363 -0.108 1.00 92.56 83 GLN A C 1
ATOM 701 O O . GLN A 1 83 ? 4.896 -0.598 1.091 1.00 92.56 83 GLN A O 1
ATOM 706 N N . TYR A 1 84 ? 4.025 0.211 -0.820 1.00 91.44 84 TYR A N 1
ATOM 707 C CA . TYR A 1 84 ? 2.745 0.598 -0.242 1.00 91.44 84 TYR A CA 1
ATOM 708 C C . TYR A 1 84 ? 2.105 -0.583 0.489 1.00 91.44 84 TYR A C 1
ATOM 710 O O . TYR A 1 84 ? 1.760 -0.473 1.659 1.00 91.44 84 TYR A O 1
ATOM 718 N N . TRP A 1 85 ? 1.992 -1.741 -0.162 1.00 93.44 85 TRP A N 1
ATOM 719 C CA . TRP A 1 85 ? 1.374 -2.906 0.463 1.00 93.44 85 TRP A CA 1
ATOM 720 C C . TRP A 1 85 ? 2.243 -3.565 1.533 1.00 93.44 85 TRP A C 1
ATOM 722 O O . TRP A 1 85 ? 1.677 -4.018 2.523 1.00 93.44 85 TRP A O 1
ATOM 732 N N . LYS A 1 86 ? 3.579 -3.576 1.398 1.00 92.12 86 LYS A N 1
ATOM 733 C CA . LYS A 1 86 ? 4.496 -4.014 2.468 1.00 92.12 86 LYS A CA 1
ATOM 734 C C . LYS A 1 86 ? 4.212 -3.219 3.747 1.00 92.12 86 LYS A C 1
ATOM 736 O O . LYS A 1 86 ? 3.936 -3.816 4.784 1.00 92.12 86 LYS A O 1
ATOM 741 N N . ASP A 1 87 ? 4.172 -1.892 3.642 1.00 86.69 87 ASP A N 1
ATOM 742 C CA . ASP A 1 87 ? 3.926 -0.995 4.773 1.00 86.69 87 ASP A CA 1
ATOM 743 C C . ASP A 1 87 ? 2.516 -1.161 5.353 1.00 86.69 87 ASP A C 1
ATOM 745 O O . ASP A 1 87 ? 2.329 -1.134 6.569 1.00 86.69 87 ASP A O 1
ATOM 749 N N . LYS A 1 88 ? 1.498 -1.325 4.499 1.00 87.00 88 LYS A N 1
ATOM 750 C CA . LYS A 1 88 ? 0.109 -1.498 4.949 1.00 87.00 88 LYS A CA 1
ATOM 751 C C . LYS A 1 88 ? -0.124 -2.839 5.623 1.00 87.00 88 LYS A C 1
ATOM 753 O O . LYS A 1 88 ? -0.784 -2.866 6.652 1.00 87.00 88 LYS A O 1
ATOM 758 N N . ILE A 1 89 ? 0.401 -3.928 5.067 1.00 90.62 89 ILE A N 1
ATOM 759 C CA . ILE A 1 89 ? 0.291 -5.263 5.665 1.00 90.62 89 ILE A CA 1
ATOM 760 C C . ILE A 1 89 ? 0.956 -5.259 7.038 1.00 90.62 89 ILE A C 1
ATOM 762 O O . ILE A 1 89 ? 0.366 -5.748 7.996 1.00 90.62 89 ILE A O 1
ATOM 766 N N . GLU A 1 90 ? 2.142 -4.663 7.146 1.00 85.56 90 GLU A N 1
ATOM 767 C CA . GLU A 1 90 ? 2.848 -4.550 8.419 1.00 85.56 90 GLU A CA 1
ATOM 768 C C . GLU A 1 90 ? 2.061 -3.718 9.436 1.00 85.56 90 GLU A C 1
ATOM 770 O O . GLU A 1 90 ? 1.876 -4.121 10.582 1.00 85.56 90 GLU A O 1
ATOM 775 N N . TRP A 1 91 ? 1.497 -2.592 9.002 1.00 82.81 91 TRP A N 1
ATOM 776 C CA . TRP A 1 91 ? 0.633 -1.784 9.854 1.00 82.81 91 TRP A CA 1
ATOM 777 C C . TRP A 1 91 ? -0.632 -2.536 10.301 1.00 82.81 91 TRP A C 1
ATOM 779 O O . TRP A 1 91 ? -0.984 -2.475 11.474 1.00 82.81 91 TRP A O 1
ATOM 789 N N . ILE A 1 92 ? -1.286 -3.290 9.409 1.00 86.19 92 ILE A N 1
ATOM 790 C CA . ILE A 1 92 ? -2.468 -4.103 9.740 1.00 86.19 92 ILE A CA 1
ATOM 791 C C . ILE A 1 92 ? -2.109 -5.208 10.738 1.00 86.19 92 ILE A C 1
ATOM 793 O O . ILE A 1 92 ? -2.882 -5.457 11.657 1.00 86.19 92 ILE A O 1
ATOM 797 N N . LYS A 1 93 ? -0.942 -5.856 10.613 1.00 84.06 93 LYS A N 1
ATOM 798 C CA . LYS A 1 93 ? -0.478 -6.845 11.603 1.00 84.06 93 LYS A CA 1
ATOM 799 C C . LYS A 1 93 ? -0.366 -6.232 12.994 1.00 84.06 93 LYS A C 1
ATOM 801 O O . LYS A 1 93 ? -0.888 -6.795 13.948 1.00 84.06 93 LYS A O 1
ATOM 806 N N . LYS A 1 94 ? 0.256 -5.058 13.102 1.00 79.94 94 LYS A N 1
ATOM 807 C CA . LYS A 1 94 ? 0.361 -4.345 14.380 1.00 79.94 94 LYS A CA 1
ATOM 808 C C . LYS A 1 94 ? -1.008 -3.881 14.885 1.00 79.94 94 LYS A C 1
ATOM 810 O O . LYS A 1 94 ? -1.267 -3.916 16.081 1.00 79.94 94 LYS A O 1
ATOM 815 N N . LEU A 1 95 ? -1.916 -3.515 13.981 1.00 81.75 95 LEU A N 1
ATOM 816 C CA . LEU A 1 95 ? -3.291 -3.181 14.337 1.00 81.75 95 LEU A CA 1
ATOM 817 C C . LEU A 1 95 ? -4.070 -4.382 14.895 1.00 81.75 95 LEU A C 1
ATOM 819 O O . LEU A 1 95 ? -4.842 -4.189 15.827 1.00 81.75 95 LEU A O 1
ATOM 823 N N . ARG A 1 96 ? -3.855 -5.606 14.385 1.00 82.00 96 ARG A N 1
ATOM 824 C CA . ARG A 1 96 ? -4.446 -6.834 14.962 1.00 82.00 96 ARG A CA 1
ATOM 825 C C . ARG A 1 96 ? -4.064 -6.984 16.434 1.00 82.00 96 ARG A C 1
ATOM 827 O O . ARG A 1 96 ? -4.929 -7.222 17.261 1.00 82.00 96 ARG A O 1
ATOM 834 N N . ILE A 1 97 ? -2.793 -6.743 16.756 1.00 77.31 97 ILE A N 1
ATOM 835 C CA . ILE A 1 97 ? -2.285 -6.796 18.133 1.00 77.31 97 ILE A CA 1
ATOM 836 C C . ILE A 1 97 ? -3.006 -5.771 19.014 1.00 77.31 97 ILE A C 1
ATOM 838 O O . ILE A 1 97 ? -3.486 -6.107 20.092 1.00 77.31 97 ILE A O 1
ATOM 842 N N . VAL A 1 98 ? -3.129 -4.525 18.542 1.00 75.19 98 VAL A N 1
ATOM 843 C CA . VAL A 1 98 ? -3.859 -3.470 19.265 1.00 75.19 98 VAL A CA 1
ATOM 844 C C . VAL A 1 98 ? -5.332 -3.840 19.458 1.00 75.19 98 VAL A C 1
ATOM 846 O O . VAL A 1 98 ? -5.855 -3.679 20.557 1.00 75.19 98 VAL A O 1
ATOM 849 N N . TYR A 1 99 ? -5.987 -4.372 18.426 1.00 79.25 99 TYR A N 1
ATOM 850 C CA . TYR A 1 99 ? -7.365 -4.854 18.508 1.00 79.25 99 TYR A CA 1
ATOM 851 C C . TYR A 1 99 ? -7.523 -5.939 19.580 1.00 79.25 99 TYR A C 1
ATOM 853 O O . TYR A 1 99 ? -8.396 -5.814 20.436 1.00 79.25 99 TYR A O 1
ATOM 861 N N . ASP A 1 100 ? -6.647 -6.946 19.599 1.00 75.88 100 ASP A N 1
ATOM 862 C CA . ASP A 1 100 ? -6.694 -8.024 20.590 1.00 75.88 100 ASP A CA 1
ATOM 863 C C . ASP A 1 100 ? -6.508 -7.497 22.025 1.00 75.88 100 ASP A C 1
ATOM 865 O O . ASP A 1 100 ? -7.222 -7.919 22.941 1.00 75.88 100 ASP A O 1
ATOM 869 N N . ILE A 1 101 ? -5.618 -6.515 22.220 1.00 70.62 101 ILE A N 1
ATOM 870 C CA . ILE A 1 101 ? -5.412 -5.840 23.511 1.00 70.62 101 ILE A CA 1
ATOM 871 C C . ILE A 1 101 ? -6.676 -5.090 23.942 1.00 70.62 101 ILE A C 1
ATOM 873 O O . ILE A 1 101 ? -7.132 -5.262 25.073 1.00 70.62 101 ILE A O 1
ATOM 877 N N . ILE A 1 102 ? -7.257 -4.267 23.066 1.00 69.88 102 ILE A N 1
ATOM 878 C CA . ILE A 1 102 ? -8.466 -3.490 23.382 1.00 69.88 102 ILE A CA 1
ATOM 879 C C . ILE A 1 102 ? -9.626 -4.437 23.705 1.00 69.88 102 ILE A C 1
ATOM 881 O O . ILE A 1 102 ? -10.286 -4.273 24.732 1.00 69.88 102 ILE A O 1
ATOM 885 N N . ARG A 1 103 ? -9.815 -5.483 22.893 1.00 71.69 103 ARG A N 1
ATOM 886 C CA . ARG A 1 103 ? -10.853 -6.492 23.108 1.00 71.69 103 ARG A CA 1
ATOM 887 C C . ARG A 1 103 ? -10.687 -7.189 24.460 1.00 71.69 103 ARG A C 1
ATOM 889 O O . ARG A 1 103 ?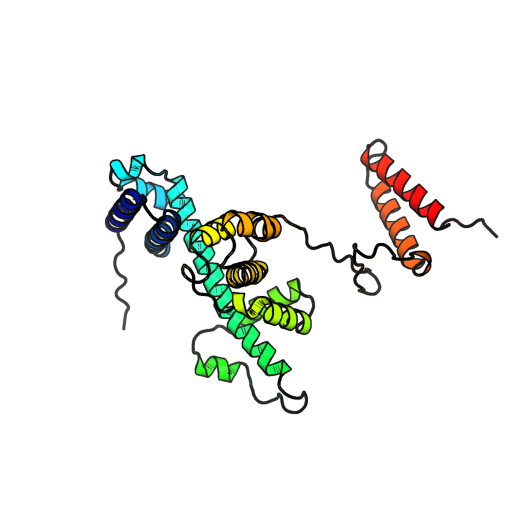 -11.657 -7.295 25.207 1.00 71.69 103 ARG A O 1
ATOM 896 N N . SER A 1 104 ? -9.465 -7.590 24.827 1.00 65.25 104 SER A N 1
ATOM 897 C CA . SER A 1 104 ? -9.201 -8.218 26.133 1.00 65.25 104 SER A CA 1
ATOM 898 C C . SER A 1 104 ? -9.526 -7.311 27.326 1.00 65.25 104 SER A C 1
ATOM 900 O O . SER A 1 104 ? -10.018 -7.806 28.335 1.00 65.25 104 SER A O 1
ATOM 902 N N . LYS A 1 105 ? -9.326 -5.990 27.194 1.00 63.84 105 LYS A N 1
ATOM 903 C CA . LYS A 1 105 ? -9.687 -5.005 28.225 1.00 63.84 105 LYS A CA 1
ATOM 904 C C . LYS A 1 105 ? -11.202 -4.813 28.326 1.00 63.84 105 LYS A C 1
ATOM 906 O O . LYS A 1 105 ? -11.710 -4.623 29.423 1.00 63.84 105 LYS A O 1
ATOM 911 N N . SER A 1 106 ? -11.914 -4.882 27.199 1.00 54.53 106 SER A N 1
ATOM 912 C CA . SER A 1 106 ? -13.374 -4.714 27.148 1.00 54.53 106 SER A CA 1
ATOM 913 C C . SER A 1 106 ? -14.165 -5.926 27.666 1.00 54.53 106 SER A C 1
ATOM 915 O O . SER A 1 106 ? -15.269 -5.758 28.174 1.00 54.53 106 SER A O 1
ATOM 917 N N . CYS A 1 107 ? -13.613 -7.145 27.569 1.00 44.22 107 CYS A N 1
ATOM 918 C CA . CYS A 1 107 ? -14.290 -8.382 27.988 1.00 44.22 107 CYS A CA 1
ATOM 919 C C . CYS A 1 107 ? -14.062 -8.776 29.459 1.00 44.22 107 CYS A C 1
ATOM 921 O O . CYS A 1 107 ? -14.743 -9.673 29.952 1.00 44.22 107 CYS A O 1
ATOM 923 N N . SER A 1 108 ? -13.128 -8.144 30.173 1.00 40.09 108 SER A N 1
ATOM 924 C CA . SER A 1 108 ? -12.965 -8.334 31.617 1.00 40.09 108 SER A CA 1
ATOM 925 C C . SER A 1 108 ? -13.822 -7.325 32.375 1.00 40.09 108 SER A C 1
ATOM 927 O O . SER A 1 108 ? -13.647 -6.123 32.188 1.00 40.09 108 SER A O 1
ATOM 929 N N . SER A 1 109 ? -14.706 -7.797 33.260 1.00 41.75 109 SER A N 1
ATOM 930 C CA . SER A 1 109 ? -15.342 -6.969 34.290 1.00 41.75 109 SER A CA 1
ATOM 931 C C . SER A 1 109 ? -14.298 -6.041 34.921 1.00 41.75 109 SER A C 1
ATOM 933 O O . SER A 1 109 ? -13.256 -6.516 35.385 1.00 41.75 109 SER A O 1
ATOM 935 N N . LEU A 1 110 ? -14.585 -4.739 34.926 1.00 38.16 110 LEU A N 1
ATOM 936 C CA . LEU A 1 110 ? -13.723 -3.617 35.331 1.00 38.16 110 LEU A CA 1
ATOM 937 C C . LEU A 1 110 ? -13.141 -3.683 36.766 1.00 38.16 110 LEU A C 1
ATOM 939 O O . LEU A 1 110 ? -12.492 -2.739 37.200 1.00 38.16 110 LEU A O 1
ATOM 943 N N . GLU A 1 111 ? -13.296 -4.796 37.487 1.00 35.62 111 GLU A N 1
ATOM 944 C CA . GLU A 1 111 ? -12.805 -5.008 38.856 1.00 35.62 111 GLU A CA 1
ATOM 945 C C . GLU A 1 111 ? -11.657 -6.034 38.978 1.00 35.62 111 GLU A C 1
ATOM 947 O O . GLU A 1 111 ? -11.112 -6.206 40.063 1.00 35.62 111 GLU A O 1
ATOM 952 N N . GLN A 1 112 ? -11.215 -6.690 37.892 1.00 34.00 112 GLN A N 1
ATOM 953 C CA . GLN A 1 112 ? -10.097 -7.662 37.949 1.00 34.00 112 GLN A CA 1
ATOM 954 C C . GLN A 1 112 ? -8.960 -7.421 36.937 1.00 34.00 112 GLN A C 1
ATOM 956 O O . GLN A 1 112 ? -8.018 -8.211 36.852 1.00 34.00 112 GLN A O 1
ATOM 961 N N . SER A 1 113 ? -8.971 -6.317 36.182 1.00 33.72 113 SER A N 1
ATOM 962 C CA . SER A 1 113 ? -8.050 -6.107 35.050 1.00 33.72 113 SER A CA 1
ATOM 963 C C . SER A 1 113 ? -6.607 -5.704 35.417 1.00 33.72 113 SER A C 1
ATOM 965 O O . SER A 1 113 ? -5.902 -5.137 34.582 1.00 33.72 113 SER A O 1
ATOM 967 N N . GLN A 1 114 ? -6.117 -6.001 36.625 1.00 39.00 114 GLN A N 1
ATOM 968 C CA . GLN A 1 114 ? -4.701 -5.788 36.969 1.00 39.00 114 GLN A CA 1
ATOM 969 C C . GLN A 1 114 ? -3.755 -6.891 36.450 1.00 39.00 114 GLN A C 1
ATOM 971 O O . GLN A 1 114 ? -2.548 -6.792 36.659 1.00 39.00 114 GLN A O 1
ATOM 976 N N . GLN A 1 115 ? -4.240 -7.928 35.750 1.00 43.75 115 GLN A N 1
ATOM 977 C CA . GLN A 1 115 ? -3.412 -9.108 35.437 1.00 43.75 115 GLN A CA 1
ATOM 978 C C . GLN A 1 115 ? -3.447 -9.647 33.996 1.00 43.75 115 GLN A C 1
ATOM 980 O O . GLN A 1 115 ? -3.161 -10.820 33.781 1.00 43.75 115 GLN A O 1
ATOM 985 N N . TYR A 1 116 ? -3.644 -8.806 32.977 1.00 45.53 116 TYR A N 1
ATOM 986 C CA . TYR A 1 116 ? -3.121 -9.131 31.636 1.00 45.53 116 TYR A CA 1
ATOM 987 C C . TYR A 1 116 ? -2.317 -7.958 31.066 1.00 45.53 116 TYR A C 1
ATOM 989 O O . TYR A 1 116 ? -2.802 -7.195 30.229 1.00 45.53 116 TYR A O 1
ATOM 997 N N . PRO A 1 117 ? -1.076 -7.764 31.550 1.00 50.53 117 PRO A N 1
ATOM 998 C CA . PRO A 1 117 ? -0.222 -6.696 31.074 1.00 50.53 117 PRO A CA 1
ATOM 999 C C . PRO A 1 117 ? 0.193 -7.005 29.638 1.00 50.53 117 PRO A C 1
ATOM 1001 O O . PRO A 1 117 ? 0.538 -8.142 29.316 1.00 50.53 117 PRO A O 1
ATOM 1004 N N . LEU A 1 118 ? 0.249 -5.961 28.814 1.00 50.06 118 LEU A N 1
ATOM 1005 C CA . LEU A 1 118 ? 0.909 -5.899 27.504 1.00 50.06 118 LEU A CA 1
ATOM 1006 C C . LEU A 1 118 ? 2.178 -6.780 27.430 1.00 50.06 118 LEU A C 1
ATOM 1008 O O . LEU A 1 118 ? 2.413 -7.467 26.442 1.00 50.06 118 LEU A O 1
ATOM 1012 N N . ALA A 1 119 ? 2.930 -6.832 28.535 1.00 43.78 119 ALA A N 1
ATOM 1013 C CA . ALA A 1 119 ? 4.112 -7.658 28.737 1.00 43.78 119 ALA A CA 1
ATOM 1014 C C . ALA A 1 119 ? 3.917 -9.166 28.474 1.00 43.78 119 ALA A C 1
ATOM 1016 O O . ALA A 1 119 ? 4.819 -9.766 27.905 1.00 43.78 119 ALA A O 1
ATOM 1017 N N . LYS A 1 120 ? 2.781 -9.791 28.826 1.00 44.53 120 LYS A N 1
ATOM 1018 C CA . LYS A 1 120 ? 2.570 -11.244 28.633 1.00 44.53 120 LYS A CA 1
ATOM 1019 C C . LYS A 1 120 ? 2.324 -11.603 27.161 1.00 44.53 120 LYS A C 1
ATOM 1021 O O . LYS A 1 120 ? 2.929 -12.536 26.656 1.00 44.53 120 LYS A O 1
ATOM 1026 N N . TYR A 1 121 ? 1.541 -10.797 26.437 1.00 50.94 121 TYR A N 1
ATOM 1027 C CA . TYR A 1 121 ? 1.366 -10.966 24.986 1.00 50.94 121 TYR A CA 1
ATOM 1028 C C . TYR A 1 121 ? 2.673 -10.707 24.218 1.00 50.94 121 TYR A C 1
ATOM 1030 O O . TYR A 1 121 ? 2.981 -11.407 23.253 1.00 50.94 121 TYR A O 1
ATOM 1038 N N . MET A 1 122 ? 3.459 -9.720 24.664 1.00 50.62 122 MET A N 1
ATOM 1039 C CA . MET A 1 122 ? 4.788 -9.419 24.123 1.00 50.62 122 MET A CA 1
ATOM 1040 C C . MET A 1 122 ? 5.815 -10.525 24.413 1.00 50.62 122 MET A C 1
ATOM 1042 O O . MET A 1 122 ? 6.649 -10.802 23.556 1.00 50.62 122 MET A O 1
ATOM 1046 N N . LEU A 1 123 ? 5.735 -11.170 25.584 1.00 47.06 123 LEU A N 1
ATOM 1047 C CA . LEU A 1 123 ? 6.545 -12.335 25.964 1.00 47.06 123 LEU A CA 1
ATOM 1048 C C . LEU A 1 123 ? 6.227 -13.562 25.099 1.00 47.06 123 LEU A C 1
ATOM 1050 O O . LEU A 1 123 ? 7.153 -14.242 24.667 1.00 47.06 123 LEU A O 1
ATOM 1054 N N . ASP A 1 124 ? 4.950 -13.803 24.795 1.00 50.03 124 ASP A N 1
ATOM 1055 C CA . ASP A 1 124 ? 4.523 -14.975 24.019 1.00 50.03 124 ASP A CA 1
ATOM 1056 C C . ASP A 1 124 ? 4.732 -14.810 22.495 1.00 50.03 124 ASP A C 1
ATOM 1058 O O . ASP A 1 124 ? 4.828 -15.808 21.782 1.00 50.03 124 ASP A O 1
ATOM 1062 N N . ASN A 1 125 ? 4.823 -13.572 21.977 1.00 52.53 125 ASN A N 1
ATOM 1063 C CA . ASN A 1 125 ? 4.886 -13.286 20.526 1.00 52.53 125 ASN A CA 1
ATOM 1064 C C . ASN A 1 125 ? 6.143 -12.524 20.050 1.00 52.53 125 ASN A C 1
ATOM 1066 O O . ASN A 1 125 ? 6.271 -12.232 18.862 1.00 52.53 125 ASN A O 1
ATOM 1070 N N . GLY A 1 126 ? 7.076 -12.204 20.948 1.00 50.03 126 GLY A N 1
ATOM 1071 C CA . GLY A 1 126 ? 8.497 -11.984 20.650 1.00 50.03 126 GLY A CA 1
ATOM 1072 C C . GLY A 1 126 ? 8.959 -10.756 19.846 1.00 50.03 126 GLY A C 1
ATOM 1073 O O . GLY A 1 126 ? 10.160 -10.511 19.856 1.00 50.03 126 GLY A O 1
ATOM 1074 N N . GLU A 1 127 ? 8.122 -9.969 19.157 1.00 54.56 127 GLU A N 1
ATOM 1075 C CA . GLU A 1 127 ? 8.669 -9.037 18.137 1.00 54.56 127 GLU A CA 1
ATOM 1076 C C . GLU A 1 127 ? 7.924 -7.699 17.931 1.00 54.56 127 GLU A C 1
ATOM 1078 O O . GLU A 1 127 ? 7.757 -7.262 16.792 1.00 54.56 127 GLU A O 1
ATOM 1083 N N . VAL A 1 128 ? 7.479 -6.986 18.975 1.00 59.09 128 VAL A N 1
ATOM 1084 C CA . VAL A 1 128 ? 6.955 -5.616 18.760 1.00 59.09 128 VAL A CA 1
ATOM 1085 C C . VAL A 1 128 ? 7.469 -4.617 19.788 1.00 59.09 128 VAL A C 1
ATOM 1087 O O . VAL A 1 128 ? 7.300 -4.806 20.989 1.00 59.09 128 VAL A O 1
ATOM 1090 N N . ASP A 1 129 ? 8.068 -3.528 19.299 1.00 64.56 129 ASP A N 1
ATOM 1091 C CA . ASP A 1 129 ? 8.482 -2.382 20.111 1.00 64.56 129 ASP A CA 1
ATOM 1092 C C . ASP A 1 129 ? 7.244 -1.700 20.741 1.00 64.56 129 ASP A C 1
ATOM 1094 O O . ASP A 1 129 ? 6.357 -1.245 20.004 1.00 64.56 129 ASP A O 1
ATOM 1098 N N . PRO A 1 130 ? 7.167 -1.572 22.084 1.00 64.75 130 PRO A N 1
ATOM 1099 C CA . PRO A 1 130 ? 6.093 -0.842 22.762 1.00 64.75 130 PRO A CA 1
ATOM 1100 C C . PRO A 1 130 ? 5.851 0.564 22.196 1.00 64.75 130 PRO A C 1
ATOM 1102 O O . PRO A 1 130 ? 4.709 1.028 22.137 1.00 64.75 130 PRO A O 1
ATOM 1105 N N . GLY A 1 131 ? 6.915 1.248 21.758 1.00 64.81 131 GLY A N 1
ATOM 1106 C CA . GLY A 1 131 ? 6.828 2.586 21.178 1.00 64.81 131 GLY A CA 1
ATOM 1107 C C . GLY A 1 131 ? 6.059 2.622 19.855 1.00 64.81 131 GLY A C 1
ATOM 1108 O O . GLY A 1 131 ? 5.382 3.607 19.553 1.00 64.81 131 GLY A O 1
ATOM 1109 N N . GLU A 1 132 ? 6.111 1.550 19.065 1.00 67.31 132 GLU A N 1
ATOM 1110 C CA . GLU A 1 132 ? 5.355 1.442 17.818 1.00 67.31 132 GLU A CA 1
ATOM 1111 C C . GLU A 1 132 ? 3.868 1.177 18.055 1.00 67.31 132 GLU A C 1
ATOM 1113 O O . GLU A 1 132 ? 3.033 1.755 17.356 1.00 67.31 132 GLU A O 1
ATOM 1118 N N . LEU A 1 133 ? 3.527 0.362 19.058 1.00 67.00 133 LEU A N 1
ATOM 1119 C CA . LEU A 1 133 ? 2.133 0.117 19.444 1.00 67.00 133 LEU A CA 1
ATOM 1120 C C . LEU A 1 133 ? 1.468 1.401 19.941 1.00 67.00 133 LEU A C 1
ATOM 1122 O O . LEU A 1 133 ? 0.369 1.733 19.496 1.00 67.00 133 LEU A O 1
ATOM 1126 N N . LYS A 1 134 ? 2.180 2.184 20.761 1.00 68.06 134 LYS A N 1
ATOM 1127 C CA . LYS A 1 134 ? 1.699 3.487 21.234 1.00 68.06 134 LYS A CA 1
ATOM 1128 C C . LYS A 1 134 ? 1.409 4.453 20.080 1.00 68.06 134 LYS A C 1
ATOM 1130 O O . LYS A 1 134 ? 0.372 5.105 20.068 1.00 68.06 134 LYS A O 1
ATOM 1135 N N . LYS A 1 135 ? 2.268 4.502 19.053 1.00 70.56 135 LYS A N 1
ATOM 1136 C CA . LYS A 1 135 ? 2.029 5.334 17.853 1.00 70.56 135 LYS A CA 1
ATOM 1137 C C . LYS A 1 135 ? 0.778 4.912 17.083 1.00 70.56 135 LYS A C 1
ATOM 1139 O O . LYS A 1 135 ? 0.112 5.758 16.481 1.00 70.56 135 LYS A O 1
ATOM 1144 N N . ILE A 1 136 ? 0.472 3.616 17.051 1.00 69.56 136 ILE A N 1
ATOM 1145 C CA . ILE A 1 136 ? -0.744 3.107 16.408 1.00 69.56 136 ILE A CA 1
ATOM 1146 C C . ILE A 1 136 ? -1.965 3.508 17.225 1.00 69.56 136 ILE A C 1
ATOM 1148 O O . ILE A 1 136 ? -2.896 4.061 16.650 1.00 69.56 136 ILE A O 1
ATOM 1152 N N . GLU A 1 137 ? -1.932 3.319 18.541 1.00 68.31 137 GLU A N 1
ATOM 1153 C CA . GLU A 1 137 ? -2.994 3.755 19.450 1.00 68.31 137 GLU A CA 1
ATOM 1154 C C . GLU A 1 137 ? -3.259 5.264 19.329 1.00 68.31 137 GLU A C 1
ATOM 1156 O O . GLU A 1 137 ? -4.390 5.669 19.084 1.00 68.31 137 GLU A O 1
ATOM 1161 N N . GLU A 1 138 ? -2.217 6.101 19.348 1.00 69.25 138 GLU A N 1
ATOM 1162 C CA . GLU A 1 138 ? -2.329 7.549 19.119 1.00 69.25 138 GLU A CA 1
ATOM 1163 C C . GLU A 1 138 ? -2.930 7.886 17.745 1.00 69.25 138 GLU A C 1
ATOM 1165 O O . GLU A 1 138 ? -3.705 8.833 17.609 1.00 69.25 138 GLU A O 1
ATOM 1170 N N . THR A 1 139 ? -2.579 7.122 16.706 1.00 68.56 139 THR A N 1
ATOM 1171 C CA . THR A 1 139 ? -3.136 7.297 15.356 1.00 68.56 139 THR A CA 1
ATOM 1172 C C . THR A 1 139 ? -4.625 6.947 15.317 1.00 68.56 139 THR A C 1
ATOM 1174 O O . THR A 1 139 ? -5.392 7.638 14.648 1.00 68.56 139 THR A O 1
ATOM 1177 N N . LEU A 1 140 ? -5.040 5.904 16.038 1.00 66.62 140 LEU A N 1
ATOM 1178 C CA . LEU A 1 140 ? -6.437 5.487 16.145 1.00 66.62 140 LEU A CA 1
ATOM 1179 C C . LEU A 1 140 ? -7.253 6.486 16.973 1.00 66.62 140 LEU A C 1
ATOM 1181 O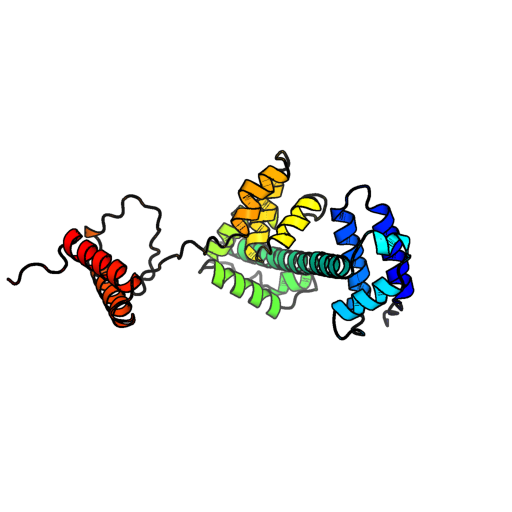 O . LEU A 1 140 ? -8.321 6.901 16.537 1.00 66.62 140 LEU A O 1
ATOM 1185 N N . LEU A 1 141 ? -6.714 6.955 18.100 1.00 62.84 141 LEU A N 1
ATOM 1186 C CA . LEU A 1 141 ? -7.345 7.971 18.944 1.00 62.84 141 LEU A CA 1
ATOM 1187 C C . LEU A 1 141 ? -7.537 9.298 18.209 1.00 62.84 141 LEU A C 1
ATOM 1189 O O . LEU A 1 141 ? -8.601 9.900 18.299 1.00 62.84 141 LEU A O 1
ATOM 1193 N N . LYS A 1 142 ? -6.554 9.729 17.408 1.00 66.88 142 LYS A N 1
ATOM 1194 C CA . LYS A 1 142 ? -6.703 10.903 16.528 1.00 66.88 142 LYS A CA 1
ATOM 1195 C C . LYS A 1 142 ? -7.819 10.742 15.496 1.00 66.88 142 LYS A C 1
ATOM 1197 O O . LYS A 1 142 ? -8.341 11.741 15.012 1.00 66.88 142 LYS A O 1
ATOM 1202 N N . PHE A 1 143 ? -8.141 9.510 15.117 1.00 64.25 143 PHE A N 1
ATOM 1203 C CA . PHE A 1 143 ? -9.157 9.218 14.114 1.00 64.25 143 PHE A CA 1
ATOM 1204 C C . PHE A 1 143 ? -10.564 9.103 14.706 1.00 64.25 143 PHE A C 1
ATOM 1206 O O . PHE A 1 143 ? -11.504 9.608 14.097 1.00 64.25 143 PHE A O 1
ATOM 1213 N N . SER A 1 144 ? -10.721 8.452 15.860 1.00 64.56 144 SER A N 1
ATOM 1214 C CA . SER A 1 144 ? -12.034 8.146 16.449 1.00 64.56 144 SER A CA 1
ATOM 1215 C C . SER A 1 144 ? -12.409 9.017 17.657 1.00 64.56 144 SER A C 1
ATOM 1217 O O . SER A 1 144 ? -13.588 9.115 17.993 1.00 64.56 144 SER A O 1
ATOM 1219 N N . GLY A 1 145 ? -11.433 9.640 18.321 1.00 61.62 145 GLY A N 1
ATOM 1220 C CA . GLY A 1 145 ? -11.610 10.468 19.519 1.00 61.62 145 GLY A CA 1
ATOM 1221 C C . GLY A 1 145 ? -11.643 9.704 20.850 1.00 61.62 145 GLY A C 1
ATOM 1222 O O . GLY A 1 145 ? -11.323 10.297 21.874 1.00 61.62 145 GLY A O 1
ATOM 1223 N N . SER A 1 146 ? -11.972 8.406 20.863 1.00 66.31 146 SER A N 1
ATOM 1224 C CA . SER A 1 146 ? -11.964 7.573 22.081 1.00 66.31 146 SER A CA 1
ATOM 1225 C C . SER A 1 146 ? -11.628 6.108 21.787 1.00 66.31 146 SER A C 1
ATOM 1227 O O . SER A 1 146 ? -11.791 5.653 20.648 1.00 66.31 146 SER A O 1
ATOM 1229 N N . LEU A 1 147 ? -11.171 5.367 22.807 1.00 64.06 147 LEU A N 1
ATOM 1230 C CA . LEU A 1 147 ? -10.845 3.939 22.696 1.00 64.06 147 LEU A CA 1
ATOM 1231 C C . LEU A 1 147 ? -12.084 3.078 22.421 1.00 64.06 147 LEU A C 1
ATOM 1233 O O . LEU A 1 147 ? -11.988 2.118 21.662 1.00 64.06 147 LEU A O 1
ATOM 1237 N N . GLU A 1 148 ? -13.244 3.439 22.965 1.00 65.00 148 GLU A N 1
ATOM 1238 C CA . GLU A 1 148 ? -14.519 2.755 22.720 1.00 65.00 148 GLU A CA 1
ATOM 1239 C C . GLU A 1 148 ? -14.881 2.831 21.235 1.00 65.00 148 GLU A C 1
ATOM 1241 O O . GLU A 1 148 ? -15.139 1.812 20.599 1.00 65.00 148 GLU A O 1
ATOM 1246 N N . ARG A 1 149 ? -14.764 4.021 20.632 1.00 65.50 149 ARG A N 1
ATOM 1247 C CA . ARG A 1 149 ? -15.000 4.209 19.194 1.00 65.50 149 ARG A CA 1
ATOM 1248 C C . ARG A 1 149 ? -13.954 3.508 18.327 1.00 65.50 149 ARG A C 1
ATOM 1250 O O . ARG A 1 149 ? -14.271 3.061 17.227 1.00 65.50 149 ARG A O 1
ATOM 1257 N N . VAL A 1 150 ? -12.701 3.404 18.795 1.00 67.75 150 VAL A N 1
ATOM 1258 C CA . VAL A 1 150 ? -11.687 2.562 18.128 1.00 67.75 150 VAL A CA 1
ATOM 1259 C C . VAL A 1 150 ? -12.136 1.102 18.145 1.00 67.75 150 VAL A C 1
ATOM 1261 O O . VAL A 1 150 ? -12.062 0.439 17.114 1.00 67.75 150 VAL A O 1
ATOM 1264 N N . HIS A 1 151 ? -12.589 0.602 19.295 1.00 72.00 151 HIS A N 1
ATOM 1265 C CA . HIS A 1 151 ? -13.031 -0.779 19.450 1.00 72.00 151 HIS A CA 1
ATOM 1266 C C . HIS A 1 151 ? -14.219 -1.098 18.540 1.00 72.00 151 HIS A C 1
ATOM 1268 O O . HIS A 1 151 ? -14.137 -2.043 17.762 1.00 72.00 151 HIS A O 1
ATOM 1274 N N . GLU A 1 152 ? -15.272 -0.278 18.571 1.00 74.88 152 GLU A N 1
ATOM 1275 C CA . GLU A 1 152 ? -16.457 -0.428 17.716 1.00 74.88 152 GLU A CA 1
ATOM 1276 C C . GLU A 1 152 ? -16.085 -0.461 16.230 1.00 74.88 152 GLU A C 1
ATOM 1278 O O . GLU A 1 152 ? -16.507 -1.356 15.498 1.00 74.88 152 GLU A O 1
ATOM 1283 N N . PHE A 1 153 ? -15.224 0.464 15.794 1.00 78.69 153 PHE A N 1
ATOM 1284 C CA . PHE A 1 153 ? -14.723 0.494 14.423 1.00 78.69 153 PHE A CA 1
ATOM 1285 C C . PHE A 1 153 ? -13.968 -0.791 14.059 1.00 78.69 153 PHE A C 1
ATOM 1287 O O . PHE A 1 153 ? -14.199 -1.384 13.005 1.00 78.69 153 PHE A O 1
ATOM 1294 N N . LEU A 1 154 ? -13.029 -1.226 14.902 1.00 79.94 154 LEU A N 1
ATOM 1295 C CA . LEU A 1 154 ? -12.229 -2.415 14.615 1.00 79.94 154 LEU A CA 1
ATOM 1296 C C . LEU A 1 154 ? -13.080 -3.687 14.636 1.00 79.94 154 LEU A C 1
ATOM 1298 O O . LEU A 1 154 ? -12.831 -4.576 13.824 1.00 79.94 154 LEU A O 1
ATOM 1302 N N . GLU A 1 155 ? -14.104 -3.747 15.486 1.00 82.56 155 GLU A N 1
ATOM 1303 C CA . GLU A 1 155 ? -15.068 -4.845 15.525 1.00 82.56 155 GLU A CA 1
ATOM 1304 C C . GLU A 1 155 ? -15.931 -4.883 14.252 1.00 82.56 155 GLU A C 1
ATOM 1306 O O . GLU A 1 155 ? -16.061 -5.940 13.630 1.00 82.56 155 GLU A O 1
ATOM 1311 N N . GLU A 1 156 ? -16.441 -3.733 13.791 1.00 82.94 156 GLU A N 1
ATOM 1312 C CA . GLU A 1 156 ? -17.224 -3.612 12.548 1.00 82.94 156 GLU A CA 1
ATOM 1313 C C . GLU A 1 156 ? -16.429 -4.071 11.309 1.00 82.94 156 GLU A C 1
ATOM 1315 O O . GLU A 1 156 ? -16.976 -4.658 10.365 1.00 82.94 156 GLU A O 1
ATOM 1320 N N . TYR A 1 157 ? -15.117 -3.814 11.295 1.00 84.50 157 TYR A N 1
ATOM 1321 C CA . TYR A 1 157 ? -14.230 -4.112 10.169 1.00 84.50 157 TYR A CA 1
ATOM 1322 C C . TYR A 1 157 ? -13.229 -5.242 10.445 1.00 84.50 157 TYR A C 1
ATOM 1324 O O . TYR A 1 157 ? -12.237 -5.364 9.719 1.00 84.50 157 TYR A O 1
ATOM 1332 N N . LYS A 1 158 ? -13.495 -6.118 11.425 1.00 85.00 158 LYS A N 1
ATOM 1333 C CA . LYS A 1 158 ? -12.564 -7.184 11.842 1.00 85.00 158 LYS A CA 1
ATOM 1334 C C . LYS A 1 158 ? -12.127 -8.114 10.714 1.00 85.00 158 LYS A C 1
ATOM 1336 O O . LYS A 1 158 ? -10.959 -8.485 10.636 1.00 85.00 158 LYS A O 1
ATOM 1341 N N . ASP A 1 159 ? -13.010 -8.409 9.763 1.00 84.25 159 ASP A N 1
ATOM 1342 C CA . ASP A 1 159 ? -12.672 -9.235 8.596 1.00 84.25 159 ASP A CA 1
ATOM 1343 C C . ASP A 1 159 ? -11.562 -8.610 7.740 1.00 84.25 159 ASP A C 1
ATOM 1345 O O . ASP A 1 159 ? -10.790 -9.314 7.088 1.00 84.25 159 ASP A O 1
ATOM 1349 N N . GLY A 1 160 ? -11.472 -7.277 7.746 1.00 85.62 160 GLY A N 1
ATOM 1350 C CA . GLY A 1 160 ? -10.416 -6.521 7.085 1.00 85.62 160 GLY A CA 1
ATOM 1351 C C . GLY A 1 160 ? -9.084 -6.579 7.821 1.00 85.62 160 GLY A C 1
ATOM 1352 O O . GLY A 1 160 ? -8.033 -6.441 7.192 1.00 85.62 160 GLY A O 1
ATOM 1353 N N . LEU A 1 161 ? -9.111 -6.818 9.137 1.00 83.81 161 LEU A N 1
ATOM 1354 C CA . LEU A 1 161 ? -7.903 -7.061 9.911 1.00 83.81 161 LEU A CA 1
ATOM 1355 C C . LEU A 1 161 ? -7.300 -8.384 9.468 1.00 83.81 161 LEU A C 1
ATOM 1357 O O . LEU A 1 161 ? -6.125 -8.404 9.119 1.00 83.81 161 LEU A O 1
ATOM 1361 N N . PHE A 1 162 ? -8.090 -9.454 9.383 1.00 83.56 162 PHE A N 1
ATOM 1362 C CA . PHE A 1 162 ? -7.636 -10.804 9.040 1.00 83.56 162 PHE A CA 1
ATOM 1363 C C . PHE A 1 162 ? -7.820 -11.113 7.550 1.00 83.56 162 PHE A C 1
ATOM 1365 O O . PHE A 1 162 ? -8.766 -11.794 7.162 1.00 83.56 162 PHE A O 1
ATOM 1372 N N . PHE A 1 163 ? -6.914 -10.627 6.697 1.00 86.75 163 PHE A N 1
ATOM 1373 C CA . PHE A 1 163 ? -6.929 -10.915 5.258 1.00 86.75 163 PHE A CA 1
ATOM 1374 C C . PHE A 1 163 ? -5.610 -11.493 4.740 1.00 86.75 163 PHE A C 1
ATOM 1376 O O . PHE A 1 163 ? -4.540 -11.201 5.292 1.00 86.75 163 PHE A O 1
ATOM 1383 N N . THR A 1 164 ? -5.706 -12.234 3.634 1.00 83.62 164 THR A N 1
ATOM 1384 C CA . THR A 1 164 ? -4.561 -12.712 2.847 1.00 83.62 164 THR A CA 1
ATOM 1385 C C . THR A 1 164 ? -4.470 -11.977 1.496 1.00 83.62 164 THR A C 1
ATOM 1387 O O . THR A 1 164 ? -5.399 -12.059 0.684 1.00 83.62 164 THR A O 1
ATOM 1390 N N . PRO A 1 165 ? -3.372 -11.246 1.210 1.00 85.31 165 PRO A N 1
ATOM 1391 C CA . PRO A 1 165 ? -3.152 -10.592 -0.082 1.00 85.31 165 PRO A CA 1
ATOM 1392 C C . PRO A 1 165 ? -3.164 -11.581 -1.255 1.00 85.31 165 PRO A C 1
ATOM 1394 O O . PRO A 1 165 ? -2.541 -12.635 -1.180 1.00 85.31 165 PRO A O 1
ATOM 1397 N N . GLY A 1 166 ? -3.832 -11.234 -2.355 1.00 83.44 166 GLY A N 1
ATOM 1398 C CA . GLY A 1 166 ? -3.936 -12.085 -3.544 1.00 83.44 166 GLY A CA 1
ATOM 1399 C C . GLY A 1 166 ? -5.042 -13.143 -3.476 1.00 83.44 166 GLY A C 1
ATOM 1400 O O . GLY A 1 166 ? -5.564 -13.505 -4.527 1.00 83.44 166 GLY A O 1
ATOM 1401 N N . GLU A 1 167 ? -5.445 -13.571 -2.276 1.00 84.00 167 GLU A N 1
ATOM 1402 C CA . GLU A 1 167 ? -6.532 -14.539 -2.055 1.00 84.00 167 GLU A CA 1
ATOM 1403 C C . GLU A 1 167 ? -7.842 -13.841 -1.675 1.00 84.00 167 GLU A C 1
ATOM 1405 O O . GLU A 1 167 ? -8.843 -13.925 -2.384 1.00 84.00 167 GLU A O 1
ATOM 1410 N N . ASP A 1 168 ? -7.835 -13.103 -0.563 1.00 84.12 168 ASP A N 1
ATOM 1411 C CA . ASP A 1 168 ? -9.010 -12.379 -0.078 1.00 84.12 168 ASP A CA 1
ATOM 1412 C C . ASP A 1 168 ? -9.255 -11.090 -0.851 1.00 84.12 168 ASP A C 1
ATOM 1414 O O . ASP A 1 168 ? -10.399 -10.711 -1.103 1.00 84.12 168 ASP A O 1
ATOM 1418 N N . VAL A 1 169 ? -8.166 -10.419 -1.224 1.00 86.56 169 VAL A N 1
ATOM 1419 C CA . VAL A 1 169 ? -8.174 -9.211 -2.044 1.00 86.56 169 VAL A CA 1
ATOM 1420 C C . VAL A 1 169 ? -7.289 -9.483 -3.244 1.00 86.56 169 VAL A C 1
ATOM 1422 O O . VAL A 1 169 ? -6.064 -9.526 -3.128 1.00 86.56 169 VAL A O 1
ATOM 1425 N N . ASN A 1 170 ? -7.913 -9.675 -4.405 1.00 89.69 170 ASN A N 1
ATOM 1426 C CA . ASN A 1 170 ? -7.176 -9.955 -5.630 1.00 89.69 170 ASN A CA 1
ATOM 1427 C C . ASN A 1 170 ? -6.235 -8.795 -6.009 1.00 89.69 170 ASN A C 1
ATOM 1429 O O . ASN A 1 170 ? -6.434 -7.631 -5.639 1.00 89.69 170 ASN A O 1
ATOM 1433 N N . TRP A 1 171 ? -5.224 -9.109 -6.818 1.00 91.75 171 TRP A N 1
ATOM 1434 C CA . TRP A 1 171 ? -4.164 -8.176 -7.202 1.00 91.75 171 TRP A CA 1
ATOM 1435 C C . TRP A 1 171 ? -4.672 -6.911 -7.898 1.00 91.75 171 TRP A C 1
ATOM 1437 O O . TRP A 1 171 ? -4.080 -5.839 -7.752 1.00 91.75 171 TRP A O 1
ATOM 1447 N N . ARG A 1 172 ? -5.792 -7.003 -8.625 1.00 91.00 172 ARG A N 1
ATOM 1448 C CA . ARG A 1 172 ? -6.416 -5.849 -9.278 1.00 91.00 172 ARG A CA 1
ATOM 1449 C C . ARG A 1 172 ? -6.990 -4.877 -8.252 1.00 91.00 172 ARG A C 1
ATOM 1451 O O . ARG A 1 172 ? -6.731 -3.681 -8.345 1.00 91.00 172 ARG A O 1
ATOM 1458 N N . LEU A 1 173 ? -7.747 -5.362 -7.274 1.00 91.38 173 LEU A N 1
ATOM 1459 C CA . LEU A 1 173 ? -8.287 -4.516 -6.208 1.00 91.38 173 LEU A CA 1
ATOM 1460 C C . LEU A 1 173 ? -7.163 -3.925 -5.359 1.00 91.38 173 LEU A C 1
ATOM 1462 O O . LEU A 1 173 ? -7.189 -2.729 -5.074 1.00 91.38 173 LEU A O 1
ATOM 1466 N N . MET A 1 174 ? -6.125 -4.714 -5.063 1.00 93.31 174 MET A N 1
ATOM 1467 C CA . MET A 1 174 ? -4.928 -4.208 -4.393 1.00 93.31 174 MET A CA 1
ATOM 1468 C C . MET A 1 174 ? -4.276 -3.055 -5.165 1.00 93.31 174 MET A C 1
ATOM 1470 O O . MET A 1 174 ? -3.916 -2.034 -4.574 1.00 93.31 174 MET A O 1
ATOM 1474 N N . TRP A 1 175 ? -4.146 -3.194 -6.488 1.00 92.56 175 TRP A N 1
ATOM 1475 C CA . TRP A 1 175 ? -3.630 -2.139 -7.358 1.00 92.56 175 TRP A CA 1
ATOM 1476 C C . TRP A 1 175 ? -4.481 -0.875 -7.299 1.00 92.56 175 TRP A C 1
ATOM 1478 O O . TRP A 1 175 ? -3.938 0.220 -7.206 1.00 92.56 175 TRP A O 1
ATOM 1488 N N . HIS A 1 176 ? -5.807 -1.005 -7.330 1.00 90.19 176 HIS A N 1
ATOM 1489 C CA . HIS A 1 176 ? -6.686 0.158 -7.261 1.00 90.19 176 HIS A CA 1
ATOM 1490 C C . HIS A 1 176 ? -6.631 0.841 -5.894 1.00 90.19 176 HIS A C 1
ATOM 1492 O O . HIS A 1 176 ? -6.535 2.059 -5.859 1.00 90.19 176 HIS A O 1
ATOM 1498 N N . ILE A 1 177 ? -6.599 0.102 -4.784 1.00 89.81 177 ILE A N 1
ATOM 1499 C CA . ILE A 1 177 ? -6.402 0.676 -3.439 1.00 89.81 177 ILE A CA 1
ATOM 1500 C C . ILE A 1 177 ? -5.087 1.472 -3.370 1.00 89.81 177 ILE A C 1
ATOM 1502 O O . ILE A 1 177 ? -5.069 2.585 -2.844 1.00 89.81 177 ILE A O 1
ATOM 1506 N N . TYR A 1 178 ? -4.008 0.937 -3.952 1.00 89.38 178 TYR A N 1
ATOM 1507 C CA . TYR A 1 178 ? -2.738 1.655 -4.092 1.00 89.38 178 TYR A CA 1
ATOM 1508 C C . TYR A 1 178 ? -2.876 2.914 -4.957 1.00 89.38 178 TYR A C 1
ATOM 1510 O O . TYR A 1 178 ? -2.482 3.996 -4.532 1.00 89.38 178 TYR A O 1
ATOM 1518 N N . TRP A 1 179 ? -3.472 2.790 -6.145 1.00 86.62 179 TRP A N 1
ATOM 1519 C CA . TRP A 1 179 ? -3.680 3.896 -7.082 1.00 86.62 179 TRP A CA 1
ATOM 1520 C C . TRP A 1 179 ? -4.449 5.052 -6.439 1.00 86.62 179 TRP A C 1
ATOM 1522 O O . TRP A 1 179 ? -4.121 6.222 -6.606 1.00 86.62 179 TRP A O 1
ATOM 1532 N N . PHE A 1 180 ? -5.453 4.698 -5.648 1.00 82.25 180 PHE A N 1
ATOM 1533 C CA . PHE A 1 180 ? -6.290 5.609 -4.891 1.00 82.25 180 PHE A CA 1
ATOM 1534 C C . PHE A 1 180 ? -5.647 6.113 -3.592 1.00 82.25 180 PHE A C 1
ATOM 1536 O O . PHE A 1 180 ? -6.219 6.972 -2.928 1.00 82.25 180 PHE A O 1
ATOM 1543 N N . SER A 1 181 ? -4.456 5.621 -3.241 1.00 78.56 181 SER A N 1
ATOM 1544 C CA . SER A 1 181 ? -3.686 6.047 -2.070 1.00 78.56 181 SER A CA 1
ATOM 1545 C C . SER A 1 181 ? -4.500 6.031 -0.772 1.00 78.56 181 SER A C 1
ATOM 1547 O O . SER A 1 181 ? -4.410 6.955 0.035 1.00 78.56 181 SER A O 1
ATOM 1549 N N . ILE A 1 182 ? -5.289 4.971 -0.556 1.00 80.31 182 ILE A N 1
ATOM 1550 C CA . ILE A 1 182 ? -6.134 4.844 0.641 1.00 80.31 182 ILE A CA 1
ATOM 1551 C C . ILE A 1 182 ? -5.271 4.959 1.909 1.00 80.31 182 ILE A C 1
ATOM 1553 O O . ILE A 1 182 ? -4.169 4.389 1.993 1.00 80.31 182 ILE A O 1
ATOM 1557 N N . ASP A 1 183 ? -5.743 5.729 2.894 1.00 73.88 183 ASP A N 1
ATOM 1558 C CA . ASP A 1 183 ? -5.034 5.936 4.157 1.00 73.88 183 ASP A CA 1
ATOM 1559 C C . ASP A 1 183 ? -4.946 4.642 4.986 1.00 73.88 183 ASP A C 1
ATOM 1561 O O . ASP A 1 183 ? -5.430 3.581 4.595 1.00 73.88 183 ASP A O 1
ATOM 1565 N N . ARG A 1 184 ? -4.160 4.659 6.069 1.00 76.06 184 ARG A N 1
ATOM 1566 C CA . ARG A 1 184 ? -3.886 3.435 6.841 1.00 76.06 184 ARG A CA 1
ATOM 1567 C C . ARG A 1 184 ? -5.157 2.902 7.499 1.00 76.06 184 ARG A C 1
ATOM 1569 O O . ARG A 1 184 ? -5.399 1.714 7.402 1.00 76.06 184 ARG A O 1
ATOM 1576 N N . ILE A 1 185 ? -5.999 3.760 8.058 1.00 74.94 185 ILE A N 1
ATOM 1577 C CA . ILE A 1 185 ? -7.169 3.334 8.830 1.00 74.94 185 ILE A CA 1
ATOM 1578 C C . ILE A 1 185 ? -8.279 2.829 7.907 1.00 74.94 185 ILE A C 1
ATOM 1580 O O . ILE A 1 185 ? -8.826 1.746 8.113 1.00 74.94 185 ILE A O 1
ATOM 1584 N N . ARG A 1 186 ? -8.539 3.548 6.813 1.00 78.62 186 ARG A N 1
ATOM 1585 C CA . ARG A 1 186 ? -9.558 3.173 5.825 1.00 78.62 186 ARG A CA 1
ATOM 1586 C C . ARG A 1 186 ? -9.203 1.929 5.019 1.00 78.62 186 ARG A C 1
ATOM 1588 O O . ARG A 1 186 ? -10.080 1.362 4.368 1.00 78.62 186 ARG A O 1
ATOM 1595 N N . ILE A 1 187 ? -7.949 1.467 5.048 1.00 85.38 187 ILE A N 1
ATOM 1596 C CA . ILE A 1 187 ? -7.587 0.247 4.321 1.00 85.38 187 ILE A CA 1
ATOM 1597 C C . ILE A 1 187 ? -8.298 -0.982 4.890 1.00 85.38 187 ILE A C 1
ATOM 1599 O O . ILE A 1 187 ? -8.694 -1.854 4.124 1.00 85.38 187 ILE A O 1
ATOM 1603 N N . VAL A 1 188 ? -8.521 -1.027 6.207 1.00 86.00 188 VAL A N 1
ATOM 1604 C CA . VAL A 1 188 ? -9.224 -2.136 6.867 1.00 86.00 188 VAL A CA 1
ATOM 1605 C C . VAL A 1 188 ? -10.678 -2.171 6.403 1.00 86.00 188 VAL A C 1
ATOM 1607 O O . VAL A 1 188 ? -11.180 -3.231 6.044 1.00 86.00 188 VAL A O 1
ATOM 1610 N N . GLN A 1 189 ? -11.313 -1.000 6.283 1.00 86.31 189 GLN A N 1
ATOM 1611 C CA . GLN A 1 189 ? -12.659 -0.867 5.719 1.00 86.31 189 GLN A CA 1
ATOM 1612 C C . GLN A 1 189 ? -12.710 -1.347 4.266 1.00 86.31 189 GLN A C 1
ATOM 1614 O O . GLN A 1 189 ? -13.575 -2.142 3.901 1.00 86.3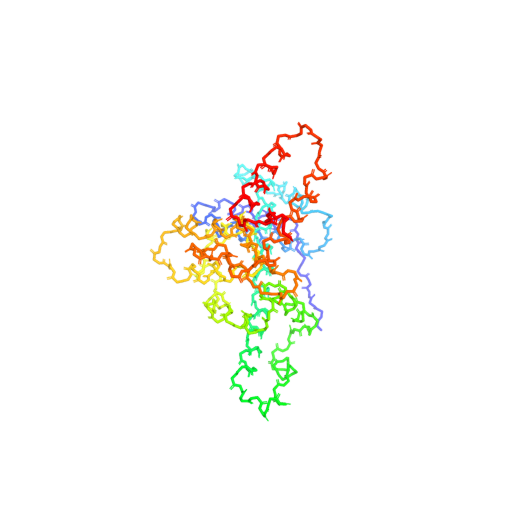1 189 GLN A O 1
ATOM 1619 N N . ALA A 1 190 ? -11.752 -0.906 3.440 1.00 87.75 190 ALA A N 1
ATOM 1620 C CA . ALA A 1 190 ? -11.650 -1.317 2.043 1.00 87.75 190 ALA A CA 1
ATOM 1621 C C . ALA A 1 190 ? -11.543 -2.843 1.914 1.00 87.75 190 ALA A C 1
ATOM 1623 O O . ALA A 1 190 ? -12.274 -3.449 1.135 1.00 87.75 190 ALA A O 1
ATOM 1624 N N . ILE A 1 191 ? -10.665 -3.467 2.700 1.00 91.06 191 ILE A N 1
ATOM 1625 C CA . ILE A 1 191 ? -10.441 -4.916 2.684 1.00 91.06 191 ILE A CA 1
ATOM 1626 C C . ILE A 1 191 ? -11.681 -5.663 3.188 1.00 91.06 191 ILE A C 1
ATOM 1628 O O . ILE A 1 191 ? -12.131 -6.599 2.528 1.00 91.06 191 ILE A O 1
ATOM 1632 N N . ALA A 1 192 ? -12.267 -5.239 4.311 1.00 89.38 192 ALA A N 1
ATOM 1633 C CA . ALA A 1 192 ? -13.468 -5.856 4.870 1.00 89.38 192 ALA A CA 1
ATOM 1634 C C . ALA A 1 192 ? -14.634 -5.821 3.871 1.00 89.38 192 ALA A C 1
ATOM 1636 O O . ALA A 1 192 ? -15.328 -6.821 3.689 1.00 89.38 192 ALA A O 1
ATOM 1637 N N . TYR A 1 193 ? -14.820 -4.694 3.178 1.00 88.12 193 TYR A N 1
ATOM 1638 C CA . TYR A 1 193 ? -15.846 -4.567 2.148 1.00 88.12 193 TYR A CA 1
ATOM 1639 C C . TYR A 1 193 ? -15.586 -5.498 0.962 1.00 88.12 193 TYR A C 1
ATOM 1641 O O . TYR A 1 193 ? -16.503 -6.186 0.518 1.00 88.12 193 TYR A O 1
ATOM 1649 N N . VAL A 1 194 ? -14.344 -5.563 0.467 1.00 88.56 194 VAL A N 1
ATOM 1650 C CA . VAL A 1 194 ? -13.967 -6.492 -0.612 1.00 88.56 194 VAL A CA 1
ATOM 1651 C C . VAL A 1 194 ? -14.280 -7.935 -0.216 1.00 88.56 194 VAL A C 1
ATOM 1653 O O . VAL A 1 194 ? -14.887 -8.662 -0.999 1.00 88.56 194 VAL A O 1
ATOM 1656 N N . LYS A 1 195 ? -13.921 -8.339 1.009 1.00 88.44 195 LYS A N 1
ATOM 1657 C CA . LYS A 1 195 ? -14.163 -9.698 1.510 1.00 88.44 195 LYS A CA 1
ATOM 1658 C C . LYS A 1 195 ? -15.649 -10.029 1.621 1.00 88.44 195 LYS A C 1
ATOM 1660 O O . LYS A 1 195 ? -16.052 -11.103 1.183 1.00 88.44 195 LYS A O 1
ATOM 1665 N N . ARG A 1 196 ? -16.463 -9.107 2.144 1.00 86.94 196 ARG A N 1
ATOM 1666 C CA . ARG A 1 196 ? -17.925 -9.272 2.233 1.00 86.94 196 ARG A CA 1
ATOM 1667 C C . ARG A 1 196 ? -18.599 -9.355 0.861 1.00 86.94 196 ARG A C 1
ATOM 1669 O O . ARG A 1 196 ? -19.649 -9.970 0.733 1.00 86.94 196 ARG A O 1
ATOM 1676 N N . ASN A 1 197 ? -17.980 -8.777 -0.169 1.00 86.69 197 ASN A N 1
ATOM 1677 C CA . ASN A 1 197 ? -18.556 -8.648 -1.505 1.00 86.69 197 ASN A CA 1
ATOM 1678 C C . ASN A 1 197 ? -17.784 -9.434 -2.579 1.00 86.69 197 ASN A C 1
ATOM 1680 O O . ASN A 1 197 ? -17.725 -8.998 -3.728 1.00 86.69 197 ASN A O 1
ATOM 1684 N N . LYS A 1 198 ? -17.220 -10.610 -2.252 1.00 81.06 198 LYS A N 1
ATOM 1685 C CA . LYS A 1 198 ? -16.475 -11.455 -3.217 1.00 81.06 198 LYS A CA 1
ATOM 1686 C C . LYS A 1 198 ? -17.266 -11.803 -4.492 1.00 81.06 198 LYS A C 1
ATOM 1688 O O . LYS A 1 198 ? -16.655 -12.038 -5.529 1.00 81.06 198 LYS A O 1
ATOM 1693 N N . GLY A 1 199 ? -18.602 -11.804 -4.436 1.00 82.81 199 GLY A N 1
ATOM 1694 C CA . GLY A 1 199 ? -19.477 -12.034 -5.596 1.00 82.81 199 GLY A CA 1
ATOM 1695 C C . GLY A 1 199 ? -19.676 -10.821 -6.518 1.00 82.81 199 GLY A C 1
ATOM 1696 O O . GLY A 1 199 ? -20.221 -10.966 -7.609 1.00 82.81 199 GLY A O 1
ATOM 1697 N N . MET A 1 200 ? -19.249 -9.620 -6.117 1.00 88.06 200 MET A N 1
ATOM 1698 C CA . MET A 1 200 ? -19.361 -8.420 -6.946 1.00 88.06 200 MET A CA 1
ATOM 1699 C C . MET A 1 200 ? -18.198 -8.308 -7.933 1.00 88.06 200 MET A C 1
ATOM 1701 O O . MET A 1 200 ? -17.051 -8.637 -7.634 1.00 88.06 200 MET A O 1
ATOM 1705 N N . SER A 1 201 ? -18.470 -7.751 -9.116 1.00 90.56 201 SER A N 1
ATOM 1706 C CA . SER A 1 201 ? -17.400 -7.469 -10.074 1.00 90.56 201 SER A CA 1
ATOM 1707 C C . SER A 1 201 ? -16.400 -6.452 -9.510 1.00 90.56 201 SER A C 1
ATOM 1709 O O . SER A 1 201 ? -16.775 -5.475 -8.856 1.00 90.56 201 SER A O 1
ATOM 1711 N N . ASN A 1 202 ? -15.116 -6.620 -9.844 1.00 86.56 202 ASN A N 1
ATOM 1712 C CA . ASN A 1 202 ? -14.062 -5.690 -9.424 1.00 86.56 202 ASN A CA 1
ATOM 1713 C C . ASN A 1 202 ? -14.391 -4.229 -9.783 1.00 86.56 202 ASN A C 1
ATOM 1715 O O . ASN A 1 202 ? -14.139 -3.331 -8.988 1.00 86.56 202 ASN A O 1
ATOM 1719 N N . HIS A 1 203 ? -14.985 -3.976 -10.957 1.00 86.06 203 HIS A N 1
ATOM 1720 C CA . HIS A 1 203 ? -15.396 -2.624 -11.355 1.00 86.06 203 HIS A CA 1
ATOM 1721 C C . HIS A 1 203 ? -16.475 -2.036 -10.438 1.00 86.06 203 HIS A C 1
ATOM 1723 O O . HIS A 1 203 ? -16.395 -0.852 -10.109 1.00 86.06 203 HIS A O 1
ATOM 1729 N N . ALA A 1 204 ? -17.458 -2.840 -10.019 1.00 84.19 204 ALA A N 1
ATOM 1730 C CA . ALA A 1 204 ? -18.506 -2.396 -9.105 1.00 84.19 204 ALA A CA 1
ATOM 1731 C C . ALA A 1 204 ? -17.923 -2.054 -7.728 1.00 84.19 204 ALA A C 1
ATOM 1733 O O . ALA A 1 204 ? -18.136 -0.944 -7.248 1.00 84.19 204 ALA A O 1
ATOM 1734 N N . ILE A 1 205 ? -17.098 -2.943 -7.164 1.00 86.88 205 ILE A N 1
ATOM 1735 C CA . ILE A 1 205 ? -16.396 -2.722 -5.888 1.00 86.88 205 ILE A CA 1
ATOM 1736 C C . ILE A 1 205 ? -15.565 -1.432 -5.936 1.00 86.88 205 ILE A C 1
ATOM 1738 O O . ILE A 1 205 ? -15.621 -0.599 -5.026 1.00 86.88 205 ILE A O 1
ATOM 1742 N N . ILE A 1 206 ? -14.808 -1.234 -7.020 1.00 85.81 206 ILE A N 1
ATOM 1743 C CA . ILE A 1 206 ? -13.973 -0.044 -7.186 1.00 85.81 206 ILE A CA 1
ATOM 1744 C C . ILE A 1 206 ? -14.826 1.223 -7.227 1.00 85.81 206 ILE A C 1
ATOM 1746 O O . ILE A 1 206 ? -14.537 2.178 -6.510 1.00 85.81 206 ILE A O 1
ATOM 1750 N N . ARG A 1 207 ? -15.867 1.248 -8.065 1.00 82.25 207 ARG A N 1
ATOM 1751 C CA . ARG A 1 207 ? -16.693 2.441 -8.285 1.00 82.25 207 ARG A CA 1
ATOM 1752 C C . ARG A 1 207 ? -17.526 2.800 -7.057 1.00 82.25 207 ARG A C 1
ATOM 1754 O O . ARG A 1 207 ? -17.622 3.977 -6.727 1.00 82.25 207 ARG A O 1
ATOM 1761 N N . GLN A 1 208 ? -18.144 1.807 -6.425 1.00 80.75 208 GLN A N 1
ATOM 1762 C CA . GLN A 1 208 ? -19.107 2.021 -5.345 1.00 80.75 208 GLN A CA 1
ATOM 1763 C C . GLN A 1 208 ? -18.439 2.241 -3.988 1.00 80.75 208 GLN A C 1
ATOM 1765 O O . GLN A 1 208 ? -19.038 2.892 -3.138 1.00 80.75 208 GLN A O 1
ATOM 1770 N N . TYR A 1 209 ? -17.213 1.740 -3.785 1.00 81.50 209 TYR A N 1
ATOM 1771 C CA . TYR A 1 209 ? -16.583 1.775 -2.465 1.00 81.50 209 TYR A CA 1
ATOM 1772 C C . TYR A 1 209 ? -15.134 2.273 -2.465 1.00 81.50 209 TYR A C 1
ATOM 1774 O O . TYR A 1 209 ? -14.842 3.282 -1.827 1.00 81.50 209 TYR A O 1
ATOM 1782 N N . ILE A 1 210 ? -14.222 1.653 -3.225 1.00 83.12 210 ILE A N 1
ATOM 1783 C CA . ILE A 1 210 ? -12.787 2.009 -3.150 1.00 83.12 210 ILE A CA 1
ATOM 1784 C C . ILE A 1 210 ? -12.527 3.451 -3.618 1.00 83.12 210 ILE A C 1
ATOM 1786 O O . ILE A 1 210 ? -11.815 4.197 -2.950 1.00 83.12 210 ILE A O 1
ATOM 1790 N N . ALA A 1 211 ? -13.106 3.878 -4.742 1.00 78.81 211 ALA A N 1
ATOM 1791 C CA . ALA A 1 211 ? -12.932 5.242 -5.240 1.00 78.81 211 ALA A CA 1
ATOM 1792 C C . ALA A 1 211 ? -13.571 6.299 -4.307 1.00 78.81 211 ALA A C 1
ATOM 1794 O O . ALA A 1 211 ? -12.948 7.329 -4.053 1.00 78.81 211 ALA A O 1
ATOM 1795 N N . PRO A 1 212 ? -14.768 6.083 -3.729 1.00 78.81 212 PRO A N 1
ATOM 1796 C CA . PRO A 1 212 ? -15.287 6.954 -2.673 1.00 78.81 212 PRO A CA 1
ATOM 1797 C C . PRO A 1 212 ? -14.410 7.051 -1.420 1.00 78.81 212 PRO A C 1
ATOM 1799 O O . PRO A 1 212 ? -14.353 8.126 -0.830 1.00 78.81 212 PRO A O 1
ATOM 1802 N N . LEU A 1 213 ? -13.710 5.977 -1.030 1.00 72.31 213 LEU A N 1
ATOM 1803 C CA . LEU A 1 213 ? -12.753 6.019 0.085 1.00 72.31 213 LEU A CA 1
ATOM 1804 C C . LEU A 1 213 ? -11.523 6.888 -0.223 1.00 72.31 213 LEU A C 1
ATOM 1806 O O . LEU A 1 213 ? -10.930 7.449 0.701 1.00 72.31 213 LEU A O 1
ATOM 1810 N N . SER A 1 214 ? -11.149 6.980 -1.507 1.00 67.31 214 SER A N 1
ATOM 1811 C CA . SER A 1 214 ? -9.995 7.736 -2.014 1.00 67.31 214 SER A CA 1
ATOM 1812 C C . SER A 1 214 ? -10.273 9.207 -2.195 1.00 67.31 214 SER A C 1
ATOM 1814 O O . SER A 1 214 ? -9.407 10.054 -1.966 1.00 67.31 214 SER A O 1
ATOM 1816 N N . LYS A 1 215 ? -11.488 9.523 -2.658 1.00 55.66 215 LYS A N 1
ATOM 1817 C CA . LYS A 1 215 ? -11.982 10.877 -2.577 1.00 55.66 215 LYS A CA 1
ATOM 1818 C C . LYS A 1 215 ? -11.864 11.187 -1.103 1.00 55.66 215 LYS A C 1
ATOM 1820 O O . LYS A 1 215 ? -12.413 10.485 -0.255 1.00 55.66 215 LYS A O 1
ATOM 1825 N N . ARG A 1 216 ? -11.171 12.272 -0.788 1.00 45.06 216 ARG A N 1
ATOM 1826 C CA . ARG A 1 216 ? -11.589 13.034 0.365 1.00 45.06 216 ARG A CA 1
ATOM 1827 C C . ARG A 1 216 ? -13.082 13.358 0.112 1.00 45.06 216 ARG A C 1
ATOM 1829 O O . ARG A 1 216 ? -13.412 14.473 -0.252 1.00 45.06 216 ARG A O 1
ATOM 1836 N N . ARG A 1 217 ? -14.011 12.447 0.459 1.00 41.28 217 ARG A N 1
ATOM 1837 C CA . ARG A 1 217 ? -14.824 12.763 1.618 1.00 41.28 217 ARG A CA 1
ATOM 1838 C C . ARG A 1 217 ? -13.764 13.168 2.622 1.00 41.28 217 ARG A C 1
ATOM 1840 O O . ARG A 1 217 ? -13.165 12.321 3.297 1.00 41.28 217 ARG A O 1
ATOM 1847 N N . GLY A 1 218 ? -13.472 14.480 2.636 1.00 36.88 218 GLY A N 1
ATOM 1848 C CA . GL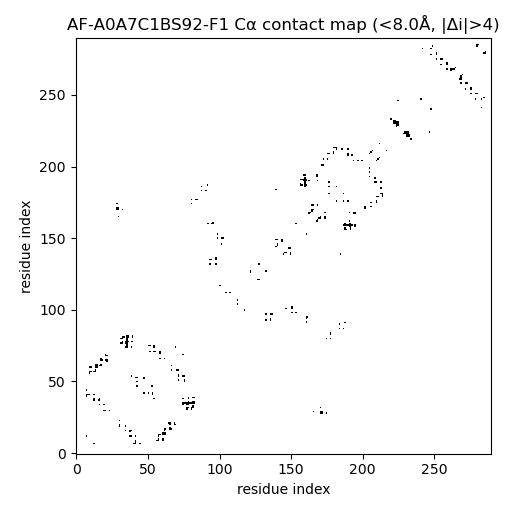Y A 1 218 ? -13.186 15.114 3.897 1.00 36.88 218 GLY A CA 1
ATOM 1849 C C . GLY A 1 218 ? -14.155 14.412 4.814 1.00 36.88 218 GLY A C 1
ATOM 1850 O O . GLY A 1 218 ? -15.331 14.257 4.443 1.00 36.88 218 GLY A O 1
ATOM 1851 N N . LEU A 1 219 ? -13.625 13.802 5.876 1.00 37.53 219 LEU A N 1
ATOM 1852 C CA . LEU A 1 219 ? -14.469 13.487 7.015 1.00 37.53 219 LEU A CA 1
ATOM 1853 C C . LEU A 1 219 ? -15.576 14.528 6.988 1.00 37.53 219 LEU A C 1
ATOM 1855 O O . LEU A 1 219 ? -15.217 15.710 6.882 1.00 37.53 219 LEU A O 1
ATOM 1859 N N . LYS A 1 220 ? -16.858 14.112 6.922 1.00 39.66 220 LYS A N 1
ATOM 1860 C CA . LYS A 1 220 ? -17.943 15.023 7.311 1.00 39.66 220 LYS A CA 1
ATOM 1861 C C . LYS A 1 220 ? -17.317 15.820 8.435 1.00 39.66 220 LYS A C 1
ATOM 1863 O O . LYS A 1 220 ? -16.839 15.159 9.365 1.00 39.66 220 LYS A O 1
ATOM 1868 N N . LYS A 1 221 ? -17.068 17.124 8.238 1.00 35.94 221 LYS A N 1
ATOM 1869 C CA . LYS A 1 221 ? -16.390 17.896 9.274 1.00 35.94 221 LYS A CA 1
ATOM 1870 C C . LYS A 1 221 ? -17.319 17.656 10.442 1.00 35.94 221 LYS A C 1
ATOM 1872 O O . LYS A 1 221 ? -18.478 18.045 10.365 1.00 35.94 221 LYS A O 1
ATOM 1877 N N . MET A 1 222 ? -16.883 16.839 11.397 1.00 40.97 222 MET A N 1
ATOM 1878 C CA . MET A 1 222 ? -17.626 16.666 12.619 1.00 40.97 222 MET A CA 1
ATOM 1879 C C . MET A 1 222 ? -17.422 18.033 13.224 1.00 40.97 222 MET A C 1
ATOM 1881 O O . MET A 1 222 ? -16.317 18.379 13.649 1.00 40.97 222 MET A O 1
ATOM 1885 N N . THR A 1 223 ? -18.406 18.888 12.990 1.00 40.25 223 THR A N 1
ATOM 1886 C CA . THR A 1 223 ? -18.349 20.257 13.444 1.00 40.25 223 THR A CA 1
ATOM 1887 C C . THR A 1 223 ? -18.703 20.112 14.898 1.00 40.25 223 THR A C 1
ATOM 1889 O O . THR A 1 223 ? -19.853 19.899 15.257 1.00 40.25 223 THR A O 1
ATOM 1892 N N . TYR A 1 224 ? -17.673 20.030 15.722 1.00 40.53 224 TYR A N 1
ATOM 1893 C CA . TYR A 1 224 ? -17.866 20.004 17.152 1.00 40.53 224 TYR A CA 1
ATOM 1894 C C . TYR A 1 224 ? -18.164 21.431 17.579 1.00 40.53 224 TYR A C 1
ATOM 1896 O O . TYR A 1 224 ? -17.480 22.360 17.135 1.00 40.53 224 TYR A O 1
ATOM 1904 N N . CYS A 1 225 ? -19.177 21.616 18.418 1.00 40.78 225 CYS A N 1
ATOM 1905 C CA . CYS A 1 225 ? -19.343 22.899 19.078 1.00 40.78 225 CYS A CA 1
ATOM 1906 C C . CYS A 1 225 ? -18.060 23.192 19.866 1.00 40.78 225 CYS A C 1
ATOM 1908 O O . CYS A 1 225 ? -17.652 22.401 20.716 1.00 40.78 225 CYS A O 1
ATOM 1910 N N . TYR A 1 226 ? -17.409 24.318 19.569 1.00 35.19 226 TYR A N 1
ATOM 1911 C CA . TYR A 1 226 ? -16.145 24.687 20.205 1.00 35.19 226 TYR A CA 1
ATOM 1912 C C . TYR A 1 226 ? -16.286 24.869 21.730 1.00 35.19 226 TYR A C 1
ATOM 1914 O O . TYR A 1 226 ? -15.313 24.671 22.452 1.00 35.19 226 TYR A O 1
ATOM 1922 N N . SER A 1 227 ? -17.493 25.175 22.226 1.00 33.47 227 SER A N 1
ATOM 1923 C CA . SER A 1 227 ? -17.761 25.358 23.659 1.00 33.47 227 SER A CA 1
ATOM 1924 C C . SER A 1 227 ? -18.151 24.083 24.413 1.00 33.47 227 SER A C 1
ATOM 1926 O O . SER A 1 227 ? -17.677 23.906 25.530 1.00 33.47 227 SER A O 1
ATOM 1928 N N . CYS A 1 228 ? -18.999 23.201 23.865 1.00 40.00 228 CYS A N 1
ATOM 1929 C CA . CYS A 1 228 ? -19.481 22.013 24.600 1.00 40.00 228 CYS A CA 1
ATOM 1930 C C . CYS A 1 228 ? -18.945 20.674 24.074 1.00 40.00 228 CYS A C 1
ATOM 1932 O O . CYS A 1 228 ? -19.120 19.648 24.725 1.00 40.00 228 CYS A O 1
ATOM 1934 N N . GLY A 1 229 ? -18.287 20.659 22.912 1.00 35.47 229 GLY A N 1
ATOM 1935 C CA . GLY A 1 229 ? -17.717 19.445 22.327 1.00 35.47 229 GLY A CA 1
ATOM 1936 C C . GLY A 1 229 ? -18.738 18.471 21.731 1.00 35.47 229 GLY A C 1
ATOM 1937 O O . GLY A 1 229 ? -18.340 17.396 21.281 1.00 35.47 229 GLY A O 1
ATOM 1938 N N . GLU A 1 230 ? -20.029 18.816 21.685 1.00 40.91 230 GLU A N 1
ATOM 1939 C CA . GLU A 1 230 ? -21.037 17.979 21.028 1.00 40.91 230 GLU A CA 1
ATOM 1940 C C . GLU A 1 230 ? -20.892 17.992 19.503 1.00 40.91 230 GLU A C 1
ATOM 1942 O O . GLU A 1 230 ? -20.500 18.987 18.889 1.00 40.91 230 GLU A O 1
ATOM 1947 N N . MET A 1 231 ? -21.197 16.845 18.893 1.00 44.38 231 MET A N 1
ATOM 1948 C CA . MET A 1 231 ? -21.050 16.600 17.462 1.00 44.38 231 MET A CA 1
ATOM 1949 C C . MET A 1 231 ? -22.276 17.114 16.699 1.00 44.38 231 MET A C 1
ATOM 1951 O O . MET A 1 231 ? -23.358 16.547 16.820 1.00 44.38 231 MET A O 1
ATOM 1955 N N . LEU A 1 232 ? -22.098 18.135 15.859 1.00 47.88 232 LEU A N 1
ATOM 1956 C CA . LEU A 1 232 ? -23.136 18.602 14.940 1.00 47.88 232 LEU A CA 1
ATOM 1957 C C . LEU A 1 232 ? -23.120 17.707 13.688 1.00 47.88 232 LEU A C 1
ATOM 1959 O O . LEU A 1 232 ? -22.160 17.737 12.910 1.00 47.88 232 LEU A O 1
ATOM 1963 N N . ASP A 1 233 ? -24.142 16.863 13.517 1.00 48.47 233 ASP A N 1
ATOM 1964 C CA . ASP A 1 233 ? -24.261 15.982 12.348 1.00 48.47 233 ASP A CA 1
ATOM 1965 C C . ASP A 1 233 ? -25.038 16.666 11.210 1.00 48.47 233 ASP A C 1
ATOM 1967 O O . ASP A 1 233 ? -26.215 16.989 11.329 1.00 48.47 233 ASP A O 1
ATOM 1971 N N . ASP A 1 234 ? -24.377 16.833 10.068 1.00 42.78 234 ASP A N 1
ATOM 1972 C CA . ASP A 1 234 ? -24.835 17.548 8.863 1.00 42.78 234 ASP A CA 1
ATOM 1973 C C . ASP A 1 234 ? -25.922 16.787 8.053 1.00 42.78 234 ASP A C 1
ATOM 1975 O O . ASP A 1 234 ? -26.082 16.981 6.852 1.00 42.78 234 ASP A O 1
ATOM 1979 N N . MET A 1 235 ? -26.628 15.823 8.663 1.00 39.62 235 MET A N 1
ATOM 1980 C CA . MET A 1 235 ? -27.620 14.964 7.980 1.00 39.62 235 MET A CA 1
ATOM 1981 C C . MET A 1 235 ? -28.989 14.890 8.661 1.00 39.62 235 MET A C 1
ATOM 1983 O O . MET A 1 235 ? -29.905 14.288 8.094 1.00 39.62 235 MET A O 1
ATOM 1987 N N . SER A 1 236 ? -29.195 15.527 9.811 1.00 40.22 236 SER A N 1
ATOM 1988 C CA . SER A 1 236 ? -30.546 15.736 10.328 1.00 40.22 236 SER A CA 1
ATOM 1989 C C . SER A 1 236 ? -31.200 16.871 9.542 1.00 40.22 236 SER A C 1
ATOM 1991 O O . SER A 1 236 ? -31.164 18.042 9.913 1.00 40.22 236 SER A O 1
ATOM 1993 N N . LYS A 1 237 ? -31.858 16.511 8.434 1.00 37.84 237 LYS A N 1
ATOM 1994 C CA . LYS A 1 237 ? -33.012 17.272 7.939 1.00 37.84 237 LYS A CA 1
ATOM 1995 C C . LYS A 1 237 ? -34.039 17.318 9.077 1.00 37.84 237 LYS A C 1
ATOM 1997 O O . LYS A 1 237 ? -34.848 16.406 9.197 1.00 37.84 237 LYS A O 1
ATOM 2002 N N . GLY A 1 238 ? -33.923 18.310 9.954 1.00 41.53 238 GLY A N 1
ATOM 2003 C CA . GLY A 1 238 ? -34.724 18.408 11.174 1.00 41.53 238 GLY A CA 1
ATOM 2004 C C . GLY A 1 238 ? -33.973 18.854 12.429 1.00 41.53 238 GLY A C 1
ATOM 2005 O O . GLY A 1 238 ? -34.456 18.574 13.520 1.00 41.53 238 GLY A O 1
ATOM 2006 N N . ILE A 1 239 ? -32.814 19.519 12.325 1.00 45.88 239 ILE A N 1
ATOM 2007 C CA . ILE A 1 239 ? -32.350 20.339 13.454 1.00 45.88 239 ILE A CA 1
ATOM 2008 C C . ILE A 1 239 ? -33.255 21.568 13.497 1.00 45.88 239 ILE A C 1
ATOM 2010 O O . ILE A 1 239 ? -33.173 22.432 12.625 1.00 45.88 239 ILE A O 1
ATOM 2014 N N . ASP A 1 240 ? -34.149 21.615 14.481 1.00 46.47 240 ASP A N 1
ATOM 2015 C CA . ASP A 1 240 ? -34.861 22.838 14.829 1.00 46.47 240 ASP A CA 1
ATOM 2016 C C . ASP A 1 240 ? -33.890 23.732 15.607 1.00 46.47 240 ASP A C 1
ATOM 2018 O O . ASP A 1 240 ? -33.663 23.577 16.810 1.00 46.47 240 ASP A O 1
ATOM 2022 N N . TRP A 1 241 ? -33.224 24.617 14.871 1.00 48.22 241 TRP A N 1
ATOM 2023 C CA . TRP A 1 241 ? -32.185 25.495 15.400 1.00 48.22 241 TRP A CA 1
ATOM 2024 C C . TRP A 1 241 ? -32.719 26.496 16.437 1.00 48.22 241 TRP A C 1
ATOM 2026 O O . TRP A 1 241 ? -31.920 27.065 17.179 1.00 48.22 241 TRP A O 1
ATOM 2036 N N . ASN A 1 242 ? -34.046 26.632 16.582 1.00 47.84 242 ASN A N 1
ATOM 2037 C CA . ASN A 1 242 ? -34.671 27.437 17.636 1.00 47.84 242 ASN A CA 1
ATOM 2038 C C . ASN A 1 242 ? -34.323 26.952 19.056 1.00 47.84 242 ASN A C 1
ATOM 2040 O O . ASN A 1 242 ? -34.347 27.744 19.994 1.00 47.84 242 ASN A O 1
ATOM 2044 N N . PHE A 1 243 ? -33.944 25.679 19.234 1.00 46.16 243 PHE A N 1
ATOM 2045 C CA . PHE A 1 243 ? -33.525 25.136 20.537 1.00 46.16 243 PHE A CA 1
ATOM 2046 C C . PHE A 1 243 ? -32.052 25.407 20.881 1.00 46.16 243 PHE A C 1
ATOM 2048 O O . PHE A 1 243 ? -31.585 25.029 21.955 1.00 46.16 243 PHE A O 1
ATOM 2055 N N . PHE A 1 244 ? -31.314 26.075 19.989 1.00 52.72 244 PHE A N 1
ATOM 2056 C CA . PHE A 1 244 ? -29.880 26.316 20.125 1.00 52.72 244 PHE A CA 1
ATOM 2057 C C . PHE A 1 244 ? -29.490 27.784 19.852 1.00 52.72 244 PHE A C 1
ATOM 2059 O O . PHE A 1 244 ? -28.601 28.036 19.032 1.00 52.72 244 PHE A O 1
ATOM 2066 N N . PRO A 1 245 ? -30.095 28.768 20.547 1.00 52.66 245 PRO A N 1
ATOM 2067 C CA . PRO A 1 245 ? -29.885 30.194 20.273 1.00 52.66 245 PRO A CA 1
ATOM 2068 C C . PRO A 1 245 ? -28.406 30.601 20.352 1.00 52.66 245 PRO A C 1
ATOM 2070 O O . PRO A 1 245 ? -27.915 31.334 19.498 1.00 52.66 245 PRO A O 1
ATOM 2073 N N . HIS A 1 246 ? -27.647 30.030 21.294 1.00 52.44 246 HIS A N 1
ATOM 2074 C CA . HIS A 1 246 ? -26.210 30.288 21.422 1.00 52.44 2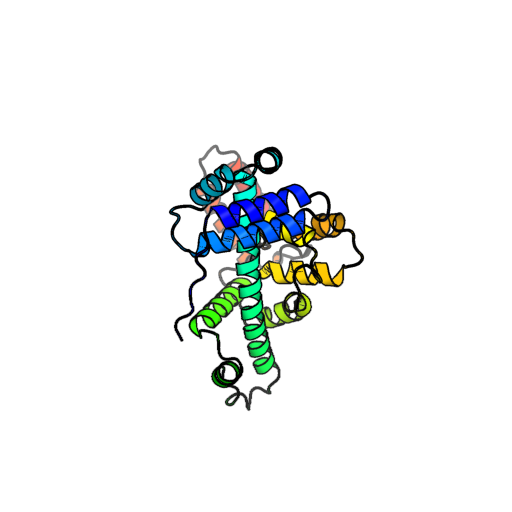46 HIS A CA 1
ATOM 2075 C C . HIS A 1 246 ? -25.393 29.837 20.198 1.00 52.44 246 HIS A C 1
ATOM 2077 O O . HIS A 1 246 ? -24.416 30.489 19.840 1.00 52.44 246 HIS A O 1
ATOM 2083 N N . HIS A 1 247 ? -25.795 28.757 19.515 1.00 56.47 247 HIS A N 1
ATOM 2084 C CA . HIS A 1 247 ? -25.088 28.265 18.328 1.00 56.47 247 HIS A CA 1
ATOM 2085 C C . HIS A 1 247 ? -25.328 29.151 17.101 1.00 56.47 247 HIS A C 1
ATOM 2087 O O . HIS A 1 247 ? -24.426 29.304 16.277 1.00 56.47 247 HIS A O 1
ATOM 2093 N N . ILE A 1 248 ? -26.510 29.766 16.995 1.00 60.59 248 ILE A N 1
ATOM 2094 C CA . ILE A 1 248 ? -26.828 30.679 15.896 1.00 60.59 248 ILE A CA 1
ATOM 2095 C C . ILE A 1 248 ? -26.078 32.011 16.082 1.00 60.59 248 ILE A C 1
ATOM 2097 O O . ILE A 1 248 ? -25.491 32.516 15.124 1.00 60.59 248 ILE A O 1
ATOM 2101 N N . THR A 1 249 ? -25.984 32.534 17.311 1.00 62.38 249 THR A N 1
ATOM 2102 C CA . THR A 1 249 ? -25.194 33.744 17.607 1.00 62.38 249 THR A CA 1
ATOM 2103 C C . THR A 1 249 ? -23.703 33.550 17.307 1.00 62.38 249 THR A C 1
ATOM 2105 O O . THR A 1 249 ? -23.098 34.392 16.651 1.00 62.38 249 THR A O 1
ATOM 2108 N N . CYS A 1 250 ? -23.101 32.417 17.691 1.00 59.66 250 CYS A N 1
ATOM 2109 C CA . CYS A 1 250 ? -21.697 32.142 17.354 1.00 59.66 250 CYS A CA 1
ATOM 2110 C C . CYS A 1 250 ? -21.468 32.026 15.837 1.00 59.66 250 CYS A C 1
ATOM 2112 O O . CYS A 1 250 ? -20.443 32.477 15.325 1.00 59.66 250 CYS A O 1
ATOM 2114 N N . MET A 1 251 ? -22.427 31.450 15.107 1.00 65.62 251 MET A N 1
ATOM 2115 C CA . MET A 1 251 ? -22.365 31.352 13.648 1.00 65.62 251 MET A CA 1
ATOM 2116 C C . MET A 1 251 ? -22.453 32.730 12.980 1.00 65.62 251 MET A C 1
ATOM 2118 O O . MET A 1 251 ? -21.702 32.989 12.038 1.00 65.62 251 MET A O 1
ATOM 2122 N N . LYS A 1 252 ? -23.295 33.631 13.510 1.00 76.56 252 LYS A N 1
ATOM 2123 C CA . LYS A 1 252 ? -23.347 35.051 13.123 1.00 76.56 252 LYS A CA 1
ATOM 2124 C C . LYS A 1 252 ? -21.977 35.715 13.310 1.00 76.56 252 LYS A C 1
ATOM 2126 O O . LYS A 1 252 ? -21.425 36.263 12.360 1.00 76.56 252 LYS A O 1
ATOM 2131 N N . GLU A 1 253 ? -21.380 35.598 14.496 1.00 72.38 253 GLU A N 1
ATOM 2132 C CA . GLU A 1 253 ? -20.079 36.211 14.807 1.00 72.38 253 GLU A CA 1
ATOM 2133 C C .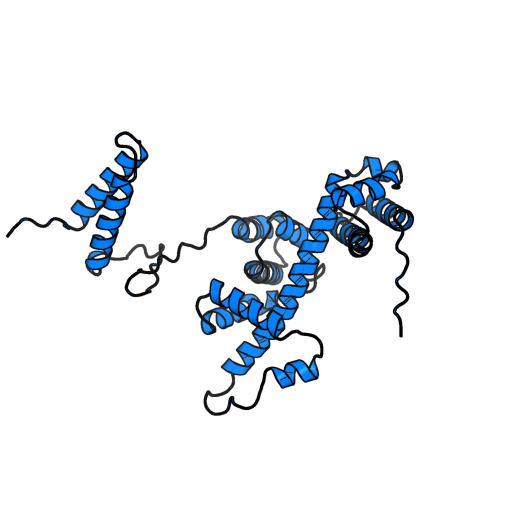 GLU A 1 253 ? -18.925 35.682 13.940 1.00 72.38 253 GLU A C 1
ATOM 2135 O O . GLU A 1 253 ? -18.012 36.431 13.571 1.00 72.38 253 GLU A O 1
ATOM 2140 N N . ASP A 1 254 ? -18.928 34.386 13.624 1.00 68.56 254 ASP A N 1
ATOM 2141 C CA . ASP A 1 254 ? -17.921 33.780 12.754 1.00 68.56 254 ASP A CA 1
ATOM 2142 C C . ASP A 1 254 ? -18.091 34.230 11.295 1.00 68.56 254 ASP A C 1
ATOM 2144 O O . ASP A 1 254 ? -17.090 34.526 10.632 1.00 68.56 254 ASP A O 1
ATOM 2148 N N . LEU A 1 255 ? -19.333 34.351 10.808 1.00 73.31 255 LEU A N 1
ATOM 2149 C CA . LEU A 1 255 ? -19.639 34.917 9.489 1.00 73.31 255 LEU A CA 1
ATOM 2150 C C . LEU A 1 255 ? -19.192 36.381 9.395 1.00 73.31 255 LEU A C 1
ATOM 2152 O O . LEU A 1 255 ? -18.479 36.739 8.457 1.00 73.31 255 LEU A O 1
ATOM 2156 N N . GLU A 1 256 ? -19.495 37.210 10.395 1.00 78.69 256 GLU A N 1
ATOM 2157 C CA . GLU A 1 256 ? -19.025 38.600 10.458 1.00 78.69 256 GLU A CA 1
ATOM 2158 C C . GLU A 1 256 ? -17.493 38.697 10.446 1.00 78.69 256 GLU A C 1
ATOM 2160 O O . GLU A 1 256 ? -16.908 39.532 9.744 1.00 78.69 256 GLU A O 1
ATOM 2165 N N . ARG A 1 257 ? -16.809 37.833 11.210 1.00 74.50 257 ARG A N 1
ATOM 2166 C CA . ARG A 1 257 ? -15.339 37.765 11.223 1.00 74.50 257 ARG A CA 1
ATOM 2167 C C . ARG A 1 257 ? -14.778 37.323 9.875 1.00 74.50 257 ARG A C 1
ATOM 2169 O O . ARG A 1 257 ? -13.733 37.837 9.468 1.00 74.50 257 ARG A O 1
ATOM 2176 N N . ALA A 1 258 ? -15.437 36.396 9.186 1.00 68.69 258 ALA A N 1
ATOM 2177 C CA . ALA A 1 258 ? -15.041 35.955 7.854 1.00 68.69 258 ALA A CA 1
ATOM 2178 C C . ALA A 1 258 ? -15.216 37.073 6.812 1.00 68.69 258 ALA A C 1
ATOM 2180 O O . ALA A 1 258 ? -14.271 37.361 6.078 1.00 68.69 258 ALA A O 1
ATOM 2181 N N . ILE A 1 259 ? -16.356 37.772 6.814 1.00 79.06 259 ILE A N 1
ATOM 2182 C CA . ILE A 1 259 ? -16.648 38.915 5.930 1.00 79.06 259 ILE A CA 1
ATOM 2183 C C . ILE A 1 259 ? -15.612 40.032 6.114 1.00 79.06 259 ILE A C 1
ATOM 2185 O O . ILE A 1 259 ? -15.061 40.539 5.136 1.00 79.06 259 ILE A O 1
ATOM 2189 N N . LYS A 1 260 ? -15.271 40.381 7.365 1.00 79.12 260 LYS A N 1
ATOM 2190 C CA . LYS A 1 260 ? -14.265 41.416 7.682 1.00 79.12 260 LYS A CA 1
ATOM 2191 C C . LYS A 1 260 ? -12.868 41.101 7.139 1.00 79.12 260 LYS A C 1
ATOM 2193 O O . LYS A 1 260 ? -12.085 42.022 6.919 1.00 79.12 260 LYS A O 1
ATOM 2198 N N . ARG A 1 261 ? -12.540 39.820 6.937 1.00 78.25 261 ARG A N 1
ATOM 2199 C CA . ARG A 1 261 ? -11.242 39.371 6.406 1.00 78.25 261 ARG A CA 1
ATOM 2200 C C . ARG A 1 261 ? -11.183 39.367 4.879 1.00 78.25 261 ARG A C 1
ATOM 2202 O O . ARG A 1 261 ? -10.089 39.226 4.335 1.00 78.25 261 ARG A O 1
ATOM 2209 N N . LEU A 1 262 ? -12.319 39.507 4.197 1.00 74.94 262 LEU A N 1
ATOM 2210 C CA . LEU A 1 262 ? -12.379 39.511 2.740 1.00 74.94 262 LEU A CA 1
ATOM 2211 C C . LEU A 1 262 ? -12.263 40.931 2.162 1.00 74.94 262 LEU A C 1
ATOM 2213 O O . LEU A 1 262 ? -12.775 41.894 2.751 1.00 74.94 262 LEU A O 1
ATOM 2217 N N . PRO A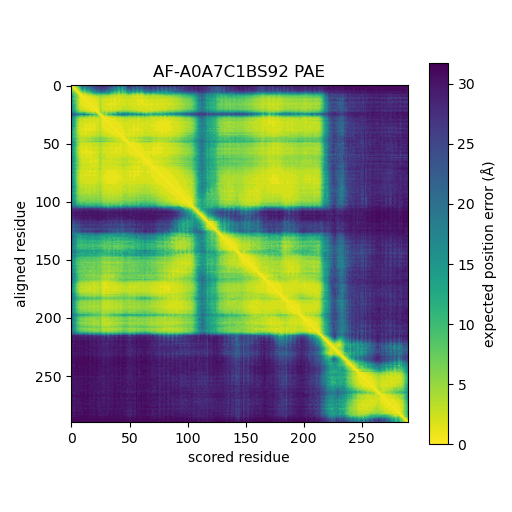 1 263 ? -11.625 41.081 0.984 1.00 74.25 263 PRO A N 1
ATOM 2218 C CA . PRO A 1 263 ? -11.612 42.343 0.254 1.00 74.25 263 PRO A CA 1
ATOM 2219 C C . PRO A 1 263 ? -13.033 42.871 0.024 1.00 74.25 263 PRO A C 1
ATOM 2221 O O . PRO A 1 263 ? -13.946 42.111 -0.286 1.00 74.25 263 PRO A O 1
ATOM 2224 N N . LYS A 1 264 ? -13.219 44.191 0.142 1.00 73.69 264 LYS A N 1
ATOM 2225 C CA . LYS A 1 264 ? -14.541 44.848 0.135 1.00 73.69 264 LYS A CA 1
ATOM 2226 C C . LYS A 1 264 ? -15.404 44.562 -1.106 1.00 73.69 264 LYS A C 1
ATOM 2228 O O . LYS A 1 264 ? -16.618 44.633 -1.005 1.00 73.69 264 LYS A O 1
ATOM 2233 N N . TYR A 1 265 ? -14.791 44.237 -2.242 1.00 73.31 265 TYR A N 1
ATOM 2234 C CA . TYR A 1 265 ? -15.482 44.027 -3.521 1.00 73.31 265 TYR A CA 1
ATOM 2235 C C . TYR A 1 265 ? -15.323 42.602 -4.068 1.00 73.31 265 TYR A C 1
ATOM 2237 O O . TYR A 1 265 ? -15.387 42.410 -5.280 1.00 73.31 265 TYR A O 1
ATOM 2245 N N . SER A 1 266 ? -15.049 41.610 -3.212 1.00 75.75 266 SER A N 1
ATOM 2246 C CA . SER A 1 266 ? -14.985 40.218 -3.667 1.00 75.75 266 SER A CA 1
ATOM 2247 C C . SER A 1 266 ? -16.386 39.610 -3.766 1.00 75.75 266 SER A C 1
ATOM 2249 O O . SER A 1 266 ? -17.262 39.888 -2.947 1.00 75.75 266 SER A O 1
ATOM 2251 N N . GLU A 1 267 ? -16.599 38.769 -4.772 1.00 71.12 267 GLU A N 1
ATOM 2252 C CA . GLU A 1 267 ? -17.873 38.075 -4.994 1.00 71.12 267 GLU A CA 1
ATOM 2253 C C . GLU A 1 267 ? -18.214 37.159 -3.807 1.00 71.12 267 GLU A C 1
ATOM 2255 O O . GLU A 1 267 ? -19.355 37.096 -3.354 1.00 71.12 267 GLU A O 1
ATOM 2260 N N . GLU A 1 268 ? -17.194 36.541 -3.205 1.00 66.56 268 GLU A N 1
ATOM 2261 C CA . GLU A 1 268 ? -17.328 35.713 -2.007 1.00 66.56 268 GLU A CA 1
ATOM 2262 C C . GLU A 1 268 ? -17.823 36.508 -0.799 1.00 66.56 268 GLU A C 1
ATOM 2264 O O . GLU A 1 268 ? -18.547 35.967 0.034 1.00 66.56 268 GLU A O 1
ATOM 2269 N N . ARG A 1 269 ? -17.459 37.793 -0.697 1.00 74.56 269 ARG A N 1
ATOM 2270 C CA . ARG A 1 269 ? -17.932 38.659 0.380 1.00 74.56 269 ARG A CA 1
ATOM 2271 C C . ARG A 1 269 ? -19.430 38.920 0.247 1.00 74.56 269 ARG A C 1
ATOM 2273 O O . ARG A 1 269 ? -20.137 38.754 1.233 1.00 74.56 269 ARG A O 1
ATOM 2280 N N . GLY A 1 270 ? -19.903 39.237 -0.959 1.00 71.50 270 GLY A N 1
ATOM 2281 C CA . GLY A 1 270 ? -21.331 39.450 -1.218 1.00 71.50 270 GLY A CA 1
ATOM 2282 C C . GLY A 1 270 ? -22.173 38.201 -0.937 1.00 71.50 270 GLY A C 1
ATOM 2283 O O . GLY A 1 270 ? -23.246 38.295 -0.350 1.00 71.50 270 GLY A O 1
ATOM 2284 N N . ILE A 1 271 ? -21.657 37.012 -1.268 1.00 74.12 271 ILE A N 1
ATOM 2285 C CA . ILE A 1 271 ? -22.323 35.739 -0.944 1.00 74.12 271 ILE A CA 1
ATOM 2286 C C . ILE A 1 271 ? -22.419 35.532 0.575 1.00 74.12 271 ILE A C 1
ATOM 2288 O O . ILE A 1 271 ? -23.463 35.113 1.072 1.00 74.12 271 ILE A O 1
ATOM 2292 N N . LEU A 1 272 ? -21.346 35.813 1.323 1.00 67.94 272 LEU A N 1
ATOM 2293 C CA . LEU A 1 272 ? -21.350 35.669 2.782 1.00 67.94 272 LEU A CA 1
ATOM 2294 C C . LEU A 1 272 ? -22.222 36.720 3.482 1.00 67.94 272 LEU A C 1
ATOM 2296 O O . LEU A 1 272 ? -22.846 36.390 4.485 1.00 67.94 272 LEU A O 1
ATOM 2300 N N . GLU A 1 273 ? -22.291 37.948 2.962 1.00 81.75 273 GLU A N 1
ATOM 2301 C CA . GLU A 1 273 ? -23.181 39.004 3.467 1.00 81.75 273 GLU A CA 1
ATOM 2302 C C . GLU A 1 273 ? -24.660 38.603 3.303 1.00 81.75 273 GLU A C 1
ATOM 2304 O O . GLU A 1 273 ? -25.406 38.649 4.277 1.00 81.75 273 GLU A O 1
ATOM 2309 N N . LEU A 1 274 ? -25.058 38.063 2.143 1.00 80.12 274 LEU A N 1
ATOM 2310 C CA . LEU A 1 274 ? -26.415 37.529 1.931 1.00 80.12 274 LEU A CA 1
ATOM 2311 C C . LEU A 1 274 ? -26.745 36.344 2.853 1.00 80.12 274 LEU A C 1
ATOM 2313 O O . LEU A 1 274 ? -27.868 36.219 3.338 1.00 80.12 274 LEU A O 1
ATOM 2317 N N . LEU A 1 275 ? -25.771 35.462 3.106 1.00 75.25 275 LEU A N 1
ATOM 2318 C CA . LEU A 1 275 ? -25.937 34.345 4.044 1.00 75.25 275 LEU A CA 1
ATOM 2319 C C . LEU A 1 275 ? -26.084 34.824 5.495 1.00 75.25 275 LEU A C 1
ATOM 2321 O O . LEU A 1 275 ? -26.818 34.206 6.264 1.00 75.25 275 LEU A O 1
ATOM 2325 N N . LEU A 1 276 ? -25.396 35.904 5.873 1.00 79.62 276 LEU A N 1
ATOM 2326 C CA . LEU A 1 276 ? -25.518 36.522 7.191 1.00 79.62 276 LEU A CA 1
ATOM 2327 C C . LEU A 1 276 ? -26.897 37.173 7.376 1.00 79.62 276 LEU A C 1
ATOM 2329 O O . LEU A 1 276 ? -27.523 36.959 8.412 1.00 79.62 276 LEU A O 1
ATOM 2333 N N . GLU A 1 277 ? -27.393 37.905 6.376 1.00 80.62 277 GLU A N 1
ATOM 2334 C CA . GLU A 1 277 ? -28.734 38.512 6.392 1.00 80.62 277 GLU A CA 1
ATOM 2335 C C . GLU A 1 277 ? -29.843 37.456 6.502 1.00 80.62 277 GLU A C 1
ATOM 2337 O O . GLU A 1 277 ? -30.743 37.578 7.335 1.00 80.62 277 GLU A O 1
ATOM 2342 N N . ASP A 1 278 ? -29.751 36.381 5.715 1.00 77.06 278 ASP A N 1
ATOM 2343 C CA . ASP A 1 278 ? -30.695 35.260 5.766 1.00 77.06 278 ASP A CA 1
ATOM 2344 C C . ASP A 1 278 ? -30.670 34.565 7.139 1.00 77.06 278 ASP A C 1
ATOM 2346 O O . ASP A 1 278 ? -31.721 34.229 7.684 1.00 77.06 278 ASP A O 1
ATOM 2350 N N . LEU A 1 279 ? -29.489 34.409 7.748 1.00 75.44 279 LEU A N 1
ATOM 2351 C CA . LEU A 1 279 ? -29.335 33.844 9.092 1.00 75.44 279 LEU A CA 1
ATOM 2352 C C . LEU A 1 279 ? -29.944 34.748 10.180 1.00 75.44 279 LEU A C 1
ATOM 2354 O O . LEU A 1 279 ? -30.640 34.246 11.061 1.00 75.44 279 LEU A O 1
ATOM 2358 N N . ILE A 1 280 ? -29.722 36.065 10.115 1.00 77.75 280 ILE A N 1
ATOM 2359 C CA . ILE A 1 280 ? -30.303 37.037 11.057 1.00 77.75 280 ILE A CA 1
ATOM 2360 C C . ILE A 1 280 ? -31.830 37.055 10.938 1.00 77.75 280 ILE A C 1
ATOM 2362 O O . ILE A 1 280 ? -32.517 36.946 11.955 1.00 77.75 280 ILE A O 1
ATOM 2366 N N . SER A 1 281 ? -32.353 37.133 9.710 1.00 77.69 281 SER A N 1
ATOM 2367 C CA . SER A 1 281 ? -33.791 37.202 9.438 1.00 77.69 281 SER A CA 1
ATOM 2368 C C . SER A 1 281 ? -34.524 35.923 9.847 1.00 77.69 281 SER A C 1
ATOM 2370 O O . SER A 1 281 ? -35.564 35.993 10.499 1.00 77.69 281 SER A O 1
ATOM 2372 N N . ARG A 1 282 ? -33.977 34.743 9.521 1.00 71.94 282 ARG A N 1
ATOM 2373 C CA . ARG A 1 282 ? -34.628 33.454 9.817 1.00 71.94 282 ARG A CA 1
ATOM 2374 C C . ARG A 1 282 ? -34.737 33.136 11.300 1.00 71.94 282 ARG A C 1
ATOM 2376 O O . ARG A 1 282 ? -35.639 32.394 11.676 1.00 71.94 282 ARG A O 1
ATOM 2383 N N . TYR A 1 283 ? -33.826 33.659 12.116 1.00 70.38 283 TYR A N 1
ATOM 2384 C CA . TYR A 1 283 ? -33.751 33.342 13.544 1.00 70.38 283 TYR A CA 1
ATOM 2385 C C . TYR A 1 283 ? -33.965 34.553 14.456 1.00 70.38 283 TYR A C 1
ATOM 2387 O O . TYR A 1 283 ? -33.734 34.450 15.657 1.00 70.38 283 TYR A O 1
ATOM 2395 N N . ASN A 1 284 ? -34.405 35.683 13.893 1.00 69.69 284 ASN A N 1
ATOM 2396 C CA . ASN A 1 284 ? -34.694 36.934 14.596 1.00 69.69 284 ASN A CA 1
ATOM 2397 C C . ASN A 1 284 ? -33.592 37.341 15.598 1.00 69.69 284 ASN A C 1
ATOM 2399 O O . ASN A 1 284 ? -33.859 37.694 16.745 1.00 69.69 284 ASN A O 1
ATOM 2403 N N . LEU A 1 285 ? -32.328 37.229 15.171 1.00 63.94 285 LEU A N 1
ATOM 2404 C CA . LEU A 1 285 ? -31.147 37.425 16.034 1.00 63.94 285 LEU A CA 1
ATOM 2405 C C . LEU A 1 285 ? -30.888 38.890 16.390 1.00 63.94 285 LEU A C 1
ATOM 2407 O O . LEU A 1 285 ? -30.055 39.184 17.245 1.00 63.94 285 LEU A O 1
ATOM 2411 N N . GLU A 1 286 ? -31.556 39.792 15.685 1.00 64.69 286 GLU A N 1
ATOM 2412 C CA . GLU A 1 286 ? -31.562 41.231 15.915 1.00 64.69 286 GLU A CA 1
ATOM 2413 C C . GLU A 1 286 ? -32.998 41.637 16.244 1.00 64.69 286 GLU A C 1
ATOM 2415 O O . GLU A 1 286 ? -33.621 42.408 15.521 1.00 64.69 286 GLU A O 1
ATOM 2420 N N . GLY A 1 287 ? -33.552 41.019 17.293 1.00 48.75 287 GLY A N 1
ATOM 2421 C CA . GLY A 1 287 ? -34.839 41.423 17.843 1.00 48.75 287 GLY A CA 1
ATOM 2422 C C . GLY A 1 287 ? -34.840 42.918 18.161 1.00 48.75 287 GLY A C 1
ATOM 2423 O O . GLY A 1 287 ? -33.835 43.454 18.633 1.00 48.75 287 GLY A O 1
ATOM 2424 N N . GLU A 1 288 ? -35.966 43.555 17.842 1.00 40.28 288 GLU A N 1
ATOM 2425 C CA . GLU A 1 288 ? -36.278 44.958 18.101 1.00 40.28 288 GLU A CA 1
ATOM 2426 C C . GLU A 1 288 ? -35.869 45.358 19.526 1.00 40.28 288 GLU A C 1
ATOM 2428 O O . GLU A 1 288 ? -36.103 44.616 20.481 1.00 40.28 288 GLU A O 1
ATOM 2433 N N . GLU A 1 289 ? -35.231 46.524 19.649 1.00 39.00 289 GLU A N 1
ATOM 2434 C CA . GLU A 1 289 ? -35.004 47.182 20.934 1.00 39.00 289 GLU A CA 1
ATOM 2435 C C . GLU A 1 289 ? -36.351 47.347 21.665 1.00 39.00 289 GLU A C 1
ATOM 2437 O O . GLU A 1 289 ? -37.178 48.168 21.262 1.00 39.00 289 GLU A O 1
ATOM 2442 N N . GLU A 1 290 ? -36.550 46.588 22.746 1.00 33.12 290 GLU A N 1
ATOM 2443 C CA . GLU A 1 290 ? -37.390 46.978 23.889 1.00 33.12 290 GLU A CA 1
ATOM 2444 C C . GLU A 1 290 ? -36.504 47.304 25.096 1.00 33.12 290 GLU A C 1
ATOM 2446 O O . GLU A 1 290 ? -35.610 46.487 25.430 1.00 33.12 290 GLU A O 1
#

Mean predicted aligned error: 15.81 Å

Nearest PDB structures (foldseek):
  5n6r-assembly1_A  TM=1.918E-01  e=9.524E+00  Homo sapiens

Solvent-accessible surface area (backbone atoms only — not comparable to full-atom values): 16878 Å² total; per-residue (Å²): 133,84,77,81,74,77,85,78,50,61,62,59,48,11,51,54,44,27,55,49,55,70,56,40,88,62,64,50,46,51,41,38,39,53,44,7,50,54,54,42,59,57,58,72,68,66,81,59,95,39,71,64,59,49,31,49,55,28,52,72,58,29,47,71,71,32,52,75,78,48,50,57,67,49,54,45,49,21,28,49,51,26,50,53,48,54,54,48,54,53,51,38,55,55,46,46,53,51,49,55,52,52,50,57,60,70,73,44,66,93,86,64,77,88,76,76,55,73,64,58,62,48,66,78,63,73,77,75,62,69,71,59,54,51,52,50,52,53,52,43,35,74,72,53,76,36,70,68,52,40,48,55,52,48,62,78,25,40,63,20,55,70,66,48,86,59,73,55,44,40,38,63,59,52,48,49,46,53,75,44,60,52,53,81,75,57,43,28,50,51,43,23,51,45,53,78,41,69,88,53,54,70,68,54,51,37,64,76,44,50,49,56,66,37,43,75,65,58,67,75,70,70,44,47,43,89,87,78,64,50,73,50,69,99,72,61,91,75,71,66,62,83,84,38,62,72,62,55,52,52,50,50,54,52,48,53,55,53,46,73,73,43,63,95,84,40,71,69,34,57,54,49,50,54,52,49,51,52,53,34,64,77,65,54,74,75,63,77,94,125

pLDDT: mean 73.64, std 18.7, range [33.12, 97.19]

Sequence (290 aa):
MERVKEIVTVSEIAKEVSRKVIAMVEDKYRHRYSIGKTLYKLWETGQYRSKRRMCEEVYREMSIDAQKEVSIGDLRNWLCFYQYWKDKIEWIKKLRIVYDIIRSKSCSSLEQSQQYPLAKYMLDNGEVDPGELKKIEETLLKFSGSLERVHEFLEEYKDGLFFTPGEDVNWRLMWHIYWFSIDRIRIVQAIAYVKRNKGMSNHAIIRQYIAPLSKRRGLKKMTYCYSCGEMLDDMSKGIDWNFFPHHITCMKEDLERAIKRLPKYSEERGILELLLEDLISRYNLEGEEE

Radius of gyration: 26.71 Å; Cα contacts (8 Å, |Δi|>4): 234; chains: 1; bounding box: 64×64×64 Å